Protein AF-0000000084700021 (afdb_homodimer)

InterPro domains:
  IPR000182 GNAT domain [PF00583] (33-141)
  IPR000182 GNAT domain [PS51186] (13-158)
  IPR016181 Acyl-CoA N-acyltransferase [SSF55729] (14-142)
  IPR051016 Diverse Substrate Acetyltransferase [PTHR10545] (13-142)

Organism: NCBI:txid1124991

Solvent-accessible surface area (backbone atoms only — not comparable to full-atom values): 17850 Å² total; per-residue (Å²): 135,83,77,71,70,73,73,72,66,71,75,60,72,46,76,45,71,58,53,85,83,40,50,78,49,45,47,64,53,54,51,49,48,29,53,75,71,73,49,85,73,59,69,66,25,55,52,48,41,58,53,32,46,74,34,88,89,39,64,38,40,43,32,31,31,26,44,86,86,34,56,45,31,41,34,31,33,33,55,34,82,46,73,89,29,80,38,35,31,31,39,44,69,44,76,46,62,42,79,93,63,63,92,68,59,56,67,57,51,51,52,50,52,51,49,53,53,34,58,73,73,47,38,66,42,39,34,35,63,43,51,73,81,44,58,72,62,44,57,55,43,63,71,71,31,41,74,71,53,43,40,37,36,37,34,84,85,125,134,84,78,73,70,73,72,72,66,70,75,60,71,46,76,45,72,59,53,85,84,39,49,78,49,46,47,63,54,53,52,49,47,28,54,74,70,73,49,85,72,59,69,65,25,57,52,47,40,60,53,33,47,73,36,89,89,39,64,36,39,42,33,32,31,26,43,86,87,36,57,45,30,40,33,31,35,34,56,35,82,46,72,87,29,80,38,36,31,31,40,44,68,44,78,46,62,43,78,91,62,61,92,66,59,58,67,57,51,49,51,49,53,52,49,53,51,34,58,72,75,48,37,67,43,38,34,35,63,45,54,72,82,44,55,72,59,44,56,57,43,64,71,69,32,41,74,70,53,42,39,36,35,39,35,86,84,126

Nearest PDB structures (foldseek):
  1qsm-assembly1_D  TM=9.764E-01  e=1.061E-16  Saccharomyces cerevisiae
  2fe7-assembly1_B  TM=8.544E-01  e=9.367E-12  Pseudomonas aeruginosa UCBPP-PA14
  8a9o-assembly1_A  TM=8.897E-01  e=4.596E-11  Acinetobacter baumannii
  8a9o-assembly1_B  TM=8.841E-01  e=5.219E-11  Acinetobacter baumannii
  8a9n-assembly1_B  TM=8.757E-01  e=4.312E-11  Acinetobacter baumannii

pLDDT: mean 94.2, std 13.56, range [36.94, 99.0]

Sequence (316 aa):
MNNTMTSSVPDLVTVAPATQNDYAGWLPHWLAYQEFYKVSFPEEVTLTSWSRFFDEKEPMFCAVARMNGKVTGFVHYLYHRSTWAEKEFCYLEDLYVDPSVRGQHIGKQLIEFVQQQALARPCGRLYWHTHKDNTRGQRLYDWVANKSGAIEYIMPLKMNNTMTSSVPDLVTVAPATQNDYAGWLPHWLAYQEFYKVSFPEEVTLTSWSRFFDEKEPMFCAVARMNGKVTGFVHYLYHRSTWAEKEFCYLEDLYVDPSVRGQHIGKQLIEFVQQQALARPCGRLYWHTHKDNTRGQRLYDWVANKSGAIEYIMPLK

Foldseek 3Di:
DPPPPPVPVPQDKDKDWDDPVCCVLVPVQVVVQCVVVVHDDPPVVVVVLVVLQPDPVHQKTKMFIDGPRGTFWMWIWGWDDDPVDPFTEIEGEDITGHPVPPPPCVRVVRLVVSVVVCVVSVGPYYDYDDDPPPVVVVVSCVVPHDDPPDDDDDDDDD/DPPPPPVPVPQDKDKDWDDPVCCVLVPVQVVVQCVVVVHDDDPVVVVVLVVLQPDPVHQKTKMFIDGPRGTFWMWIWGWDDDPVDPFTEIEGEDITGHPVPPPPCVRVVRLVVSVVVCVVSVHPYYDYDDDPPPVVVVVSCVVPHDDPPDDDDDDDDD

Structure (mmCIF, N/CA/C/O backbone):
data_AF-0000000084700021-model_v1
#
loop_
_entity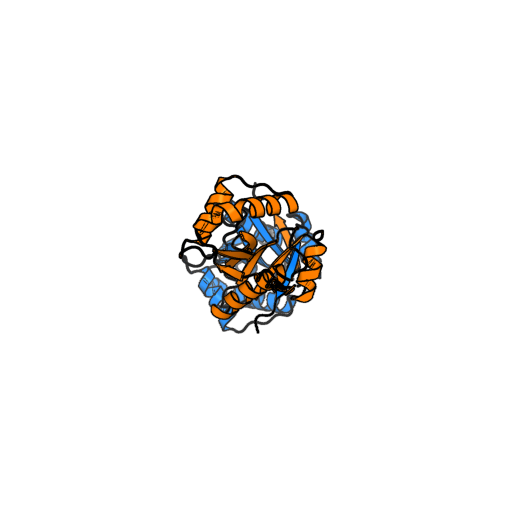.id
_entity.type
_entity.pdbx_description
1 polymer 'Histone acetyltransferase HPA2'
#
loop_
_atom_site.group_PDB
_atom_site.id
_atom_site.type_symbol
_atom_site.label_atom_id
_atom_site.label_alt_id
_atom_site.label_comp_id
_atom_site.label_asym_id
_atom_site.label_entity_id
_atom_site.label_seq_id
_atom_site.pdbx_PDB_ins_code
_atom_site.Cartn_x
_atom_site.Cartn_y
_atom_site.Cartn_z
_atom_site.occupancy
_atom_site.B_iso_or_equiv
_atom_site.auth_seq_id
_atom_site.auth_comp_id
_atom_site.auth_asym_id
_atom_site.auth_atom_id
_atom_site.pdbx_PDB_model_num
ATOM 1 N N . MET A 1 1 ? -12.227 -58.375 -16.719 1 36.94 1 MET A N 1
ATOM 2 C CA . MET A 1 1 ? -11.648 -57.125 -17.219 1 36.94 1 MET A CA 1
ATOM 3 C C . MET A 1 1 ? -11.57 -56.062 -16.109 1 36.94 1 MET A C 1
ATOM 5 O O . MET A 1 1 ? -12.594 -55.625 -15.594 1 36.94 1 MET A O 1
ATOM 9 N N . ASN A 1 2 ? -10.586 -56.094 -15.148 1 38.12 2 ASN A N 1
ATOM 10 C CA . ASN A 1 2 ? -10.297 -55.281 -13.961 1 38.12 2 ASN A CA 1
ATOM 11 C C . ASN A 1 2 ? -10.164 -53.812 -14.305 1 38.12 2 ASN A C 1
ATOM 13 O O . ASN A 1 2 ? -9.289 -53.438 -15.086 1 38.12 2 ASN A O 1
ATOM 17 N N . ASN A 1 3 ? -11.289 -53.094 -14.492 1 39.84 3 ASN A N 1
ATOM 18 C CA . ASN A 1 3 ? -11.32 -51.625 -14.586 1 39.84 3 ASN A CA 1
ATOM 19 C C . ASN A 1 3 ? -10.414 -50.969 -13.539 1 39.84 3 ASN A C 1
ATOM 21 O O . ASN A 1 3 ? -10.742 -50.969 -12.352 1 39.84 3 ASN A O 1
ATOM 25 N N . THR A 1 4 ? -9.102 -51.188 -13.531 1 41.78 4 THR A N 1
ATOM 26 C CA . THR A 1 4 ? -8.195 -50.375 -12.727 1 41.78 4 THR A CA 1
ATOM 27 C C . THR A 1 4 ? -8.586 -48.906 -12.781 1 41.78 4 THR A C 1
ATOM 29 O O . THR A 1 4 ? -8.531 -48.281 -13.836 1 41.78 4 THR A O 1
ATOM 32 N N . MET A 1 5 ? -9.695 -48.531 -12.172 1 42.34 5 MET A N 1
ATOM 33 C CA . MET A 1 5 ? -9.922 -47.125 -11.93 1 42.34 5 MET A CA 1
ATOM 34 C C . MET A 1 5 ? -8.617 -46.406 -11.586 1 42.34 5 MET A C 1
ATOM 36 O O . MET A 1 5 ? -7.977 -46.75 -10.578 1 42.34 5 MET A O 1
ATOM 40 N N . THR A 1 6 ? -7.66 -46.281 -12.539 1 42.78 6 THR A N 1
ATOM 41 C CA . THR A 1 6 ? -6.605 -45.312 -12.242 1 42.78 6 THR A CA 1
ATOM 42 C C . THR A 1 6 ? -7.137 -44.188 -11.367 1 42.78 6 THR A C 1
ATOM 44 O O . THR A 1 6 ? -8.125 -43.531 -11.711 1 42.78 6 THR A O 1
ATOM 47 N N . SER A 1 7 ? -7.379 -44.344 -10.109 1 45.06 7 SER A N 1
ATOM 48 C CA . SER A 1 7 ? -7.672 -43.281 -9.156 1 45.06 7 SER A CA 1
ATOM 49 C C . SER A 1 7 ? -6.996 -42 -9.57 1 45.06 7 SER A C 1
ATOM 51 O O . SER A 1 7 ? -5.773 -41.844 -9.469 1 45.06 7 SER A O 1
ATOM 53 N N . SER A 1 8 ? -7.309 -41.344 -10.688 1 46.59 8 SER A N 1
ATOM 54 C CA . SER A 1 8 ? -6.797 -40.031 -11.055 1 46.59 8 SER A CA 1
ATOM 55 C C . SER A 1 8 ? -6.629 -39.156 -9.82 1 46.59 8 SER A C 1
ATOM 57 O O . SER A 1 8 ? -7.617 -38.75 -9.188 1 46.59 8 SER A O 1
ATOM 59 N N . VAL A 1 9 ? -5.762 -39.406 -8.898 1 48.5 9 VAL A N 1
ATOM 60 C CA . VAL A 1 9 ? -5.469 -38.5 -7.793 1 48.5 9 VAL A CA 1
ATOM 61 C C . VAL A 1 9 ? -5.68 -37.031 -8.234 1 48.5 9 VAL A C 1
ATOM 63 O O . VAL A 1 9 ? -5.148 -36.625 -9.266 1 48.5 9 VAL A O 1
ATOM 66 N N . PRO A 1 10 ? -6.816 -36.438 -7.977 1 56.03 10 PRO A N 1
ATOM 67 C CA . PRO A 1 10 ? -6.926 -35.031 -8.359 1 56.03 10 PRO A CA 1
ATOM 68 C C . PRO A 1 10 ? -5.59 -34.281 -8.273 1 56.03 10 PRO A C 1
ATOM 70 O O . PRO A 1 10 ? -4.754 -34.594 -7.422 1 56.03 10 PRO A O 1
ATOM 73 N N . ASP A 1 11 ? -5.16 -33.875 -9.453 1 67.19 11 ASP A N 1
ATOM 74 C CA . ASP A 1 11 ? -3.869 -33.188 -9.508 1 67.19 11 ASP A CA 1
ATOM 75 C C . ASP A 1 11 ? -3.705 -32.219 -8.336 1 67.19 11 ASP A C 1
ATOM 77 O O . ASP A 1 11 ? -4.375 -31.188 -8.281 1 67.19 11 ASP A O 1
ATOM 81 N N . LEU A 1 12 ? -3.174 -32.688 -7.238 1 86.31 12 LEU A N 1
ATOM 82 C CA . LEU A 1 12 ? -2.994 -31.938 -5.988 1 86.31 12 LEU A CA 1
ATOM 83 C C . LEU A 1 12 ? -2.201 -30.656 -6.223 1 86.31 12 LEU A C 1
ATOM 85 O O . LEU A 1 12 ? -1.155 -30.688 -6.875 1 86.31 12 LEU A O 1
ATOM 89 N N . VAL A 1 13 ? -2.811 -29.578 -6.051 1 94.88 13 VAL A N 1
ATOM 90 C CA . VAL A 1 13 ? -2.135 -28.281 -6.082 1 94.88 13 VAL A CA 1
ATOM 91 C C . VAL A 1 13 ? -1.363 -28.062 -4.781 1 94.88 13 VAL A C 1
ATOM 93 O O . VAL A 1 13 ? -1.871 -28.359 -3.697 1 94.88 13 VAL A O 1
ATOM 96 N N . THR A 1 14 ? -0.054 -27.703 -4.863 1 97.25 14 THR A N 1
ATOM 97 C CA . THR A 1 14 ? 0.737 -27.312 -3.705 1 97.25 14 THR A CA 1
ATOM 98 C C . THR A 1 14 ? 1.147 -25.844 -3.812 1 97.25 14 THR A C 1
ATOM 100 O O . THR A 1 14 ? 1.433 -25.344 -4.906 1 97.25 14 THR A O 1
ATOM 103 N N . VAL A 1 15 ? 1.146 -25.156 -2.711 1 98.69 15 VAL A N 1
ATOM 104 C CA . VAL A 1 15 ? 1.625 -23.781 -2.637 1 98.69 15 VAL A CA 1
ATOM 105 C C . VAL A 1 15 ? 2.848 -23.703 -1.724 1 98.69 15 VAL A C 1
ATOM 107 O O . VAL A 1 15 ? 2.826 -24.219 -0.605 1 98.69 15 VAL A O 1
ATOM 110 N N . ALA A 1 16 ? 3.902 -23.078 -2.162 1 98.69 16 ALA A N 1
ATOM 111 C CA . ALA A 1 16 ? 5.137 -22.938 -1.396 1 98.69 16 ALA A CA 1
ATOM 112 C C . ALA A 1 16 ? 5.941 -21.719 -1.855 1 98.69 16 ALA A C 1
ATOM 114 O O . ALA A 1 16 ? 5.707 -21.203 -2.945 1 98.69 16 ALA A O 1
ATOM 115 N N . PRO A 1 17 ? 6.895 -21.266 -1.042 1 98.88 17 PRO A N 1
ATOM 116 C CA . PRO A 1 17 ? 7.793 -20.219 -1.538 1 98.88 17 PRO A CA 1
ATOM 117 C C . PRO A 1 17 ? 8.477 -20.609 -2.848 1 98.88 17 PRO A C 1
ATOM 119 O O . PRO A 1 17 ? 8.867 -21.766 -3.029 1 98.88 17 PRO A O 1
ATOM 122 N N . ALA A 1 18 ? 8.602 -19.672 -3.738 1 98.88 18 ALA A N 1
ATOM 123 C CA . ALA A 1 18 ? 9.328 -19.922 -4.984 1 98.88 18 ALA A CA 1
ATOM 124 C C . ALA A 1 18 ? 10.789 -20.25 -4.707 1 98.88 18 ALA A C 1
ATOM 126 O O . ALA A 1 18 ? 11.344 -19.828 -3.688 1 98.88 18 ALA A O 1
ATOM 127 N N . THR A 1 19 ? 11.375 -20.969 -5.547 1 98.5 19 THR A N 1
ATOM 128 C CA . THR A 1 19 ? 12.812 -21.219 -5.562 1 98.5 19 THR A CA 1
ATOM 129 C C . THR A 1 19 ? 13.445 -20.656 -6.836 1 98.5 19 THR A C 1
ATOM 131 O O . THR A 1 19 ? 12.742 -20.328 -7.793 1 98.5 19 THR A O 1
ATOM 134 N N . GLN A 1 20 ? 14.742 -20.562 -6.844 1 98.31 20 GLN A N 1
ATOM 135 C CA . GLN A 1 20 ? 15.43 -20.047 -8.016 1 98.31 20 GLN A CA 1
ATOM 136 C C . GLN A 1 20 ? 15.109 -20.875 -9.258 1 98.31 20 GLN A C 1
ATOM 138 O O . GLN A 1 20 ? 15.086 -20.359 -10.375 1 98.31 20 GLN A O 1
ATOM 143 N N . ASN A 1 21 ? 14.75 -22.094 -9.055 1 97.94 21 ASN A N 1
ATOM 144 C CA . ASN A 1 21 ? 14.484 -23.016 -10.164 1 97.94 21 ASN A CA 1
ATOM 145 C C . ASN A 1 21 ? 13.102 -22.766 -10.766 1 97.94 21 ASN A C 1
ATOM 147 O O . ASN A 1 21 ? 12.773 -23.312 -11.82 1 97.94 21 ASN A O 1
ATOM 151 N N . ASP A 1 22 ? 12.352 -21.953 -10.188 1 98.69 22 ASP A N 1
ATOM 152 C CA . ASP A 1 22 ? 10.984 -21.719 -10.641 1 98.69 22 ASP A CA 1
ATOM 153 C C . ASP A 1 22 ? 10.93 -20.594 -11.68 1 98.69 22 ASP A C 1
ATOM 155 O O . ASP A 1 22 ? 9.883 -20.328 -12.258 1 98.69 22 ASP A O 1
ATOM 159 N N . TYR A 1 23 ? 12.078 -20 -11.961 1 98.75 23 TYR A N 1
ATOM 160 C CA . TYR A 1 23 ? 12.078 -18.812 -12.805 1 98.75 23 TYR A CA 1
ATOM 161 C C . TYR A 1 23 ? 11.422 -19.094 -14.148 1 98.75 23 TYR A C 1
ATOM 163 O O . TYR A 1 23 ? 10.516 -18.359 -14.578 1 98.75 23 TYR A O 1
ATOM 171 N N . ALA A 1 24 ? 11.773 -20.125 -14.781 1 98.56 24 ALA A N 1
ATOM 172 C CA . ALA A 1 24 ? 11.289 -20.438 -16.125 1 98.56 24 ALA A CA 1
ATOM 173 C C . ALA A 1 24 ? 9.789 -20.688 -16.125 1 98.56 24 ALA A C 1
ATOM 175 O O . ALA A 1 24 ? 9.094 -20.391 -17.094 1 98.56 24 ALA A O 1
ATOM 176 N N . GLY A 1 25 ? 9.266 -21.297 -15.094 1 98.62 25 GLY A N 1
ATOM 177 C CA . GLY A 1 25 ? 7.844 -21.562 -14.969 1 98.62 25 GLY A CA 1
ATOM 178 C C . GLY A 1 25 ? 7.051 -20.344 -14.539 1 98.62 25 GLY A C 1
ATOM 179 O O . GLY A 1 25 ? 5.891 -20.172 -14.922 1 98.62 25 GLY A O 1
ATOM 180 N N . TRP A 1 26 ? 7.691 -19.469 -13.789 1 98.88 26 TRP A N 1
ATOM 181 C CA . TRP A 1 26 ? 7.094 -18.266 -13.234 1 98.88 26 TRP A CA 1
ATOM 182 C C . TRP A 1 26 ? 6.957 -17.188 -14.312 1 98.88 26 TRP A C 1
ATOM 184 O O . TRP A 1 26 ? 5.922 -16.531 -14.414 1 98.88 26 TRP A O 1
ATOM 194 N N . LEU A 1 27 ? 7.879 -17.016 -15.227 1 98.88 27 LEU A N 1
ATOM 195 C CA . LEU A 1 27 ? 8.039 -15.883 -16.125 1 98.88 27 LEU A CA 1
ATOM 196 C C . LEU A 1 27 ? 6.852 -15.773 -17.078 1 98.88 27 LEU A C 1
ATOM 198 O O . LEU A 1 27 ? 6.281 -14.695 -17.25 1 98.88 27 LEU A O 1
ATOM 202 N N . PRO A 1 28 ? 6.387 -16.891 -17.703 1 98.81 28 PRO A N 1
ATOM 203 C CA . PRO A 1 28 ? 5.246 -16.75 -18.609 1 98.81 28 PRO A CA 1
ATOM 204 C C . PRO A 1 28 ? 3.984 -16.266 -17.906 1 98.81 28 PRO A C 1
ATOM 206 O O . PRO A 1 28 ? 3.191 -15.523 -18.484 1 98.81 28 PRO A O 1
ATOM 209 N N . HIS A 1 29 ? 3.785 -16.656 -16.656 1 98.88 29 HIS A N 1
ATOM 210 C CA . HIS A 1 29 ? 2.625 -16.203 -15.898 1 98.88 29 HIS A CA 1
ATOM 211 C C . HIS A 1 29 ? 2.76 -14.742 -15.5 1 98.88 29 HIS A C 1
ATOM 213 O O . HIS A 1 29 ? 1.777 -13.992 -15.516 1 98.88 29 HIS A O 1
ATOM 219 N N . TRP A 1 30 ? 3.986 -14.305 -15.156 1 98.88 30 TRP A N 1
ATOM 220 C CA . TRP A 1 30 ? 4.262 -12.914 -14.836 1 98.88 30 TRP A CA 1
ATOM 221 C C . TRP A 1 30 ? 3.986 -12.016 -16.047 1 98.88 30 TRP A C 1
ATOM 223 O O . TRP A 1 30 ? 3.357 -10.961 -15.914 1 98.88 30 TRP A O 1
ATOM 233 N N . LEU A 1 31 ? 4.371 -12.5 -17.203 1 98.81 31 LEU A N 1
ATOM 234 C CA . LEU A 1 31 ? 4.117 -11.758 -18.438 1 98.81 31 LEU A CA 1
ATOM 235 C C . LEU A 1 31 ? 2.627 -11.742 -18.766 1 98.81 31 LEU A C 1
ATOM 237 O O . LEU A 1 31 ? 2.096 -10.727 -19.219 1 98.81 31 LEU A O 1
ATOM 241 N N . ALA A 1 32 ? 1.937 -12.828 -18.531 1 98.81 32 ALA A N 1
ATOM 242 C CA . ALA A 1 32 ? 0.493 -12.891 -18.734 1 98.81 32 ALA A CA 1
ATOM 243 C C . ALA A 1 32 ? -0.242 -11.945 -17.797 1 98.81 32 ALA A C 1
ATOM 245 O O . ALA A 1 32 ? -1.226 -11.312 -18.172 1 98.81 32 ALA A O 1
ATOM 246 N N . TYR A 1 33 ? 0.245 -11.906 -16.594 1 98.69 33 TYR A N 1
ATOM 247 C CA . TYR A 1 33 ? -0.272 -10.953 -15.625 1 98.69 33 TYR A CA 1
ATOM 248 C C . TYR A 1 33 ? -0.149 -9.523 -16.125 1 98.69 33 TYR A C 1
ATOM 250 O O . TYR A 1 33 ? -1.099 -8.742 -16.047 1 98.69 33 TYR A O 1
ATOM 258 N N . GLN A 1 34 ? 1.006 -9.172 -16.641 1 98.62 34 GLN A N 1
ATOM 259 C CA . GLN A 1 34 ? 1.239 -7.84 -17.188 1 98.62 34 GLN A CA 1
ATOM 260 C C . GLN A 1 34 ? 0.279 -7.547 -18.344 1 98.62 34 GLN A C 1
ATOM 262 O O . GLN A 1 34 ? -0.289 -6.453 -18.422 1 98.62 34 GLN A O 1
ATOM 267 N N . GLU A 1 35 ? 0.061 -8.5 -19.141 1 98.5 35 GLU A N 1
ATOM 268 C CA . GLU A 1 35 ? -0.878 -8.344 -20.25 1 98.5 35 GLU A CA 1
ATOM 269 C C . GLU A 1 35 ? -2.295 -8.094 -19.75 1 98.5 35 GLU A C 1
ATOM 271 O O . GLU A 1 35 ? -2.998 -7.223 -20.25 1 98.5 35 GLU A O 1
ATOM 276 N N . PHE A 1 36 ? -2.676 -8.836 -18.844 1 97.81 36 PHE A N 1
ATOM 277 C CA . PHE A 1 36 ? -4.012 -8.719 -18.266 1 97.81 36 PHE A CA 1
ATOM 278 C C . PHE A 1 36 ? -4.258 -7.301 -17.75 1 97.81 36 PHE A C 1
ATOM 280 O O . PHE A 1 36 ? -5.332 -6.734 -17.984 1 97.81 36 PHE A O 1
ATOM 287 N N . TYR A 1 37 ? -3.201 -6.719 -17.047 1 97.44 37 TYR A N 1
ATOM 288 C CA . TYR A 1 37 ? -3.355 -5.395 -16.453 1 97.44 37 TYR A CA 1
ATOM 289 C C . TYR A 1 37 ? -2.908 -4.305 -17.422 1 97.44 37 TYR A C 1
ATOM 291 O O . TYR A 1 37 ? -2.842 -3.129 -17.047 1 97.44 37 TYR A O 1
ATOM 299 N N . LYS A 1 38 ? -2.561 -4.688 -18.688 1 97.12 38 LYS A N 1
ATOM 300 C CA . LYS A 1 38 ? -2.158 -3.77 -19.75 1 97.12 38 LYS A CA 1
ATOM 301 C C . LYS A 1 38 ? -0.965 -2.92 -19.328 1 97.12 38 LYS A C 1
ATOM 303 O O . LYS A 1 38 ? -0.964 -1.702 -19.5 1 97.12 38 LYS A O 1
ATOM 308 N N . VAL A 1 39 ? -0.052 -3.594 -18.641 1 96.94 39 VAL A N 1
ATOM 309 C CA . VAL A 1 39 ? 1.228 -2.984 -18.297 1 96.94 39 VAL A CA 1
ATOM 310 C C . VAL A 1 39 ? 2.369 -3.799 -18.891 1 96.94 39 VAL A C 1
ATOM 312 O O . VAL A 1 39 ? 2.168 -4.938 -19.328 1 96.94 39 VAL A O 1
ATOM 315 N N . SER A 1 40 ? 3.465 -3.184 -19.047 1 97.5 40 SER A N 1
ATOM 316 C CA . SER A 1 40 ? 4.707 -3.809 -19.5 1 97.5 40 SER A CA 1
ATOM 317 C C . SER A 1 40 ? 5.91 -3.23 -18.766 1 97.5 40 SER A C 1
ATOM 319 O O . SER A 1 40 ? 6.023 -2.012 -18.609 1 97.5 40 SER A O 1
ATOM 321 N N . PHE A 1 41 ? 6.711 -4.082 -18.328 1 97.31 41 PHE A N 1
ATOM 322 C CA . PHE A 1 41 ? 7.906 -3.648 -17.625 1 97.31 41 PHE A CA 1
ATOM 323 C C . PHE A 1 41 ? 9.164 -4.027 -18.391 1 97.31 41 PHE A C 1
ATOM 325 O O . PHE A 1 41 ? 9.227 -5.094 -19.016 1 97.31 41 PHE A O 1
ATOM 332 N N . PRO A 1 42 ? 10.18 -3.156 -18.281 1 97.31 42 PRO A N 1
ATOM 333 C CA . PRO A 1 42 ? 11.484 -3.592 -18.781 1 97.31 42 PRO A CA 1
ATOM 334 C C . PRO A 1 42 ? 11.977 -4.871 -18.094 1 97.31 42 PRO A C 1
ATOM 336 O O . PRO A 1 42 ? 11.586 -5.164 -16.969 1 97.31 42 PRO A O 1
ATOM 339 N N . GLU A 1 43 ? 12.797 -5.582 -18.828 1 97.94 43 GLU A N 1
ATOM 340 C CA . GLU A 1 43 ? 13.336 -6.836 -18.312 1 97.94 43 GLU A CA 1
ATOM 341 C C . GLU A 1 43 ? 14.031 -6.629 -16.969 1 97.94 43 GLU A C 1
ATOM 343 O O . GLU A 1 43 ? 13.961 -7.492 -16.094 1 97.94 43 GLU A O 1
ATOM 348 N N . GLU A 1 44 ? 14.625 -5.453 -16.812 1 98.38 44 GLU A N 1
ATOM 349 C CA . GLU A 1 44 ? 15.367 -5.16 -15.594 1 98.38 44 GLU A CA 1
ATOM 350 C C . GLU A 1 44 ? 14.438 -5.141 -14.383 1 98.38 44 GLU A C 1
ATOM 352 O O . GLU A 1 44 ? 14.828 -5.562 -13.289 1 98.38 44 GLU A O 1
ATOM 357 N N . VAL A 1 45 ? 13.25 -4.688 -14.547 1 98.62 45 VAL A N 1
ATOM 358 C CA . VAL A 1 45 ? 12.281 -4.66 -13.453 1 98.62 45 VAL A CA 1
ATOM 359 C C . VAL A 1 45 ? 11.914 -6.086 -13.055 1 98.62 45 VAL A C 1
ATOM 361 O O . VAL A 1 45 ? 11.867 -6.41 -11.867 1 98.62 45 VAL A O 1
ATOM 364 N N . THR A 1 46 ? 11.688 -6.93 -14.055 1 98.75 46 THR A N 1
ATOM 365 C CA . THR A 1 46 ? 11.359 -8.336 -13.828 1 98.75 46 THR A CA 1
ATOM 366 C C . THR A 1 46 ? 12.5 -9.039 -13.102 1 98.75 46 THR A C 1
ATOM 368 O O . THR A 1 46 ? 12.273 -9.719 -12.094 1 98.75 46 THR A O 1
ATOM 371 N N . LEU A 1 47 ? 13.688 -8.828 -13.531 1 98.75 47 LEU A N 1
ATOM 372 C CA . LEU A 1 47 ? 14.852 -9.477 -12.938 1 98.75 47 LEU A CA 1
ATOM 373 C C . LEU A 1 47 ? 15.102 -8.961 -11.523 1 98.75 47 LEU A C 1
ATOM 375 O O . LEU A 1 47 ? 15.477 -9.727 -10.633 1 98.75 47 LEU A O 1
ATOM 379 N N . THR A 1 48 ? 14.945 -7.676 -11.344 1 98.75 48 THR A N 1
ATOM 380 C CA . THR A 1 48 ? 15.094 -7.086 -10.016 1 98.75 48 THR A CA 1
ATOM 381 C C . THR A 1 48 ? 14.086 -7.688 -9.039 1 98.75 48 THR A C 1
ATOM 383 O O . THR A 1 48 ? 14.445 -8.086 -7.934 1 98.75 48 THR A O 1
ATOM 386 N N . SER A 1 49 ? 12.844 -7.824 -9.469 1 98.69 49 SER A N 1
ATOM 387 C CA . SER A 1 49 ? 11.82 -8.406 -8.609 1 98.69 49 SER A CA 1
ATOM 388 C C . SER A 1 49 ? 12.148 -9.852 -8.25 1 98.69 49 SER A C 1
ATOM 390 O O . SER A 1 49 ? 12.086 -10.242 -7.082 1 98.69 49 SER A O 1
ATOM 392 N N . TRP A 1 50 ? 12.562 -10.57 -9.258 1 98.88 50 TRP A N 1
ATOM 393 C CA . TRP A 1 50 ? 12.906 -11.969 -9.016 1 98.88 50 TRP A CA 1
ATOM 394 C C . TRP A 1 50 ? 14.055 -12.086 -8.016 1 98.88 50 TRP A C 1
ATOM 396 O O . TRP A 1 50 ? 14 -12.898 -7.086 1 98.88 50 TRP A O 1
ATOM 406 N N . SER A 1 51 ? 15.023 -11.297 -8.188 1 98.81 51 SER A N 1
ATOM 407 C CA . SER A 1 51 ? 16.188 -11.32 -7.293 1 98.81 51 SER A CA 1
ATOM 408 C C . SER A 1 51 ? 15.781 -10.969 -5.867 1 98.81 51 SER A C 1
ATOM 410 O O . SER A 1 51 ? 16.281 -11.57 -4.91 1 98.81 51 SER A O 1
ATOM 412 N N . ARG A 1 52 ? 14.906 -10.023 -5.68 1 98.81 52 ARG A N 1
ATOM 413 C CA . ARG A 1 52 ? 14.484 -9.547 -4.367 1 98.81 52 ARG A CA 1
ATOM 414 C C . ARG A 1 52 ? 13.797 -10.648 -3.574 1 98.81 52 ARG A C 1
ATOM 416 O O . ARG A 1 52 ? 13.906 -10.703 -2.346 1 98.81 52 ARG A O 1
ATOM 423 N N . PHE A 1 53 ? 13.148 -11.57 -4.262 1 98.88 53 PHE A N 1
ATOM 424 C CA . PHE A 1 53 ? 12.398 -12.617 -3.584 1 98.88 53 PHE A CA 1
ATOM 425 C C . PHE A 1 53 ? 13.336 -13.523 -2.793 1 98.88 53 PHE A C 1
ATOM 427 O O . PHE A 1 53 ? 12.891 -14.266 -1.912 1 98.88 53 PHE A O 1
ATOM 434 N N . PHE A 1 54 ? 14.617 -13.445 -3.127 1 98.75 54 PHE A N 1
ATOM 435 C CA . PHE A 1 54 ? 15.547 -14.391 -2.531 1 98.75 54 PHE A CA 1
ATOM 436 C C . PHE A 1 54 ? 16.594 -13.664 -1.69 1 98.75 54 PHE A C 1
ATOM 438 O O . PHE A 1 54 ? 17.531 -14.289 -1.197 1 98.75 54 PHE A O 1
ATOM 445 N N . ASP A 1 55 ? 16.484 -12.398 -1.588 1 98.44 55 ASP A N 1
ATOM 446 C CA . ASP A 1 55 ? 17.359 -11.57 -0.768 1 98.44 55 ASP A CA 1
ATOM 447 C C . ASP A 1 55 ? 16.766 -11.328 0.611 1 98.44 55 ASP A C 1
ATOM 449 O O . ASP A 1 55 ? 15.734 -10.648 0.733 1 98.44 55 ASP A O 1
ATOM 453 N N . GLU A 1 56 ? 17.312 -11.852 1.646 1 96.19 56 GLU A N 1
ATOM 454 C CA . GLU A 1 56 ? 16.797 -11.766 3.01 1 96.19 56 GLU A CA 1
ATOM 455 C C . GLU A 1 56 ? 16.703 -10.312 3.467 1 96.19 56 GLU A C 1
ATOM 457 O O . GLU A 1 56 ? 15.977 -10.008 4.422 1 96.19 56 GLU A O 1
ATOM 462 N N . LYS A 1 57 ? 17.359 -9.43 2.854 1 96.5 57 LYS A N 1
ATOM 463 C CA . LYS A 1 57 ? 17.328 -8.016 3.234 1 96.5 57 LYS A CA 1
ATOM 464 C C . LYS A 1 57 ? 16.141 -7.297 2.598 1 96.5 57 LYS A C 1
ATOM 466 O O . LYS A 1 57 ? 15.844 -6.156 2.945 1 96.5 57 LYS A O 1
ATOM 471 N N . GLU A 1 58 ? 15.57 -7.922 1.631 1 98.12 58 GLU A N 1
ATOM 472 C CA . GLU A 1 58 ? 14.414 -7.355 0.931 1 98.12 58 GLU A CA 1
ATOM 473 C C . GLU A 1 58 ? 13.109 -7.895 1.503 1 98.12 58 GLU A C 1
ATOM 475 O O . GLU A 1 58 ? 12.945 -9.102 1.675 1 98.12 58 GLU A O 1
ATOM 480 N N . PRO A 1 59 ? 12.188 -7.031 1.754 1 97.81 59 PRO A N 1
ATOM 481 C CA . PRO A 1 59 ? 10.922 -7.473 2.34 1 97.81 59 PRO A CA 1
ATOM 482 C C . PRO A 1 59 ? 9.906 -7.91 1.287 1 97.81 59 PRO A C 1
ATOM 484 O O . PRO A 1 59 ? 8.727 -7.555 1.377 1 97.81 59 PRO A O 1
ATOM 487 N N . MET A 1 60 ? 10.312 -8.547 0.256 1 98.81 60 MET A N 1
ATOM 488 C CA . MET A 1 60 ? 9.484 -9 -0.858 1 98.81 60 MET A CA 1
ATOM 489 C C . MET A 1 60 ? 9.57 -10.516 -1.024 1 98.81 60 MET A C 1
ATOM 491 O O . MET A 1 60 ? 10.656 -11.094 -0.903 1 98.81 60 MET A O 1
ATOM 495 N N . PHE A 1 61 ? 8.43 -11.078 -1.354 1 98.94 61 PHE A N 1
ATOM 496 C CA . PHE A 1 61 ? 8.352 -12.531 -1.388 1 98.94 61 PHE A CA 1
ATOM 497 C C . PHE A 1 61 ? 7.465 -13 -2.537 1 98.94 61 PHE A C 1
ATOM 499 O O . PHE A 1 61 ? 6.621 -12.25 -3.025 1 98.94 61 PHE A O 1
ATOM 506 N N . CYS A 1 62 ? 7.676 -14.227 -2.936 1 98.94 62 CYS A N 1
ATOM 507 C CA . CYS A 1 62 ? 6.898 -14.914 -3.963 1 98.94 62 CYS A CA 1
ATOM 508 C C . CYS A 1 62 ? 6.586 -16.344 -3.547 1 98.94 62 CYS A C 1
ATOM 510 O O . CYS A 1 62 ? 7.469 -17.078 -3.098 1 98.94 62 CYS A O 1
ATOM 512 N N . ALA A 1 63 ? 5.367 -16.703 -3.637 1 98.94 63 ALA A N 1
ATOM 513 C CA . ALA A 1 63 ? 4.977 -18.109 -3.588 1 98.94 63 ALA A CA 1
ATOM 514 C C . ALA A 1 63 ? 4.371 -18.547 -4.914 1 98.94 63 ALA A C 1
ATOM 516 O O . ALA A 1 63 ? 3.811 -17.734 -5.656 1 98.94 63 ALA A O 1
ATOM 517 N N . VAL A 1 64 ? 4.531 -19.875 -5.191 1 98.94 64 VAL A N 1
ATOM 518 C CA . VAL A 1 64 ? 3.99 -20.422 -6.434 1 98.94 64 VAL A CA 1
ATOM 519 C C . VAL A 1 64 ? 3.082 -21.609 -6.125 1 98.94 64 VAL A C 1
ATOM 521 O O . VAL A 1 64 ? 3.293 -22.312 -5.137 1 98.94 64 VAL A O 1
ATOM 524 N N . ALA A 1 65 ? 2.061 -21.75 -6.906 1 98.81 65 ALA A N 1
ATOM 525 C CA . ALA A 1 65 ? 1.243 -22.953 -6.969 1 98.81 65 ALA A CA 1
ATOM 526 C C . ALA A 1 65 ? 1.758 -23.906 -8.039 1 98.81 65 ALA A C 1
ATOM 528 O O . ALA A 1 65 ? 2.047 -23.5 -9.164 1 98.81 65 ALA A O 1
ATOM 529 N N . ARG A 1 66 ? 1.868 -25.188 -7.668 1 98.06 66 ARG A N 1
ATOM 530 C CA . ARG A 1 66 ? 2.301 -26.219 -8.609 1 98.06 66 ARG A CA 1
ATOM 531 C C . ARG A 1 66 ? 1.242 -27.297 -8.75 1 98.06 66 ARG A C 1
ATOM 533 O O . ARG A 1 66 ? 0.629 -27.719 -7.762 1 98.06 66 ARG A O 1
ATOM 540 N N . MET A 1 67 ? 1.021 -27.609 -9.961 1 95.81 67 MET A N 1
ATOM 541 C CA . MET A 1 67 ? 0.23 -28.781 -10.32 1 95.81 67 MET A CA 1
ATOM 542 C C . MET A 1 67 ? 1.046 -29.75 -11.172 1 95.81 67 MET A C 1
ATOM 544 O O . MET A 1 67 ? 1.58 -29.359 -12.211 1 95.81 67 MET A O 1
ATOM 548 N N . ASN A 1 68 ? 1.172 -31 -10.703 1 92.25 68 ASN A N 1
ATOM 549 C CA . ASN A 1 68 ? 1.99 -31.984 -11.398 1 92.25 68 ASN A CA 1
ATOM 550 C C . ASN A 1 68 ? 3.395 -31.453 -11.68 1 92.25 68 ASN A C 1
ATOM 552 O O . ASN A 1 68 ? 3.895 -31.562 -12.797 1 92.25 68 ASN A O 1
ATOM 556 N N . GLY A 1 69 ? 3.934 -30.641 -10.742 1 92.88 69 GLY A N 1
ATOM 557 C CA . GLY A 1 69 ? 5.309 -30.172 -10.789 1 92.88 69 GLY A CA 1
ATOM 558 C C . GLY A 1 69 ? 5.465 -28.891 -11.594 1 92.88 69 GLY A C 1
ATOM 559 O O . GLY A 1 69 ? 6.547 -28.297 -11.617 1 92.88 69 GLY A O 1
ATOM 560 N N . LYS A 1 70 ? 4.379 -28.469 -12.188 1 96.44 70 LYS A N 1
ATOM 561 C CA . LYS A 1 70 ? 4.438 -27.266 -13.023 1 96.44 70 LYS A CA 1
ATOM 562 C C . LYS A 1 70 ? 3.852 -26.062 -12.297 1 96.44 70 LYS A C 1
ATOM 564 O O . LYS A 1 70 ? 2.814 -26.172 -11.641 1 96.44 70 LYS A O 1
ATOM 569 N N . VAL A 1 71 ? 4.543 -24.953 -12.461 1 98.56 71 VAL A N 1
ATOM 570 C CA . VAL A 1 71 ? 3.998 -23.719 -11.906 1 98.56 71 VAL A CA 1
ATOM 571 C C . VAL A 1 71 ? 2.73 -23.328 -12.664 1 98.56 71 VAL A C 1
ATOM 573 O O . VAL A 1 71 ? 2.738 -23.234 -13.891 1 98.56 71 VAL A O 1
ATOM 576 N N . THR A 1 72 ? 1.655 -23.094 -11.93 1 98.5 72 THR A N 1
ATOM 577 C CA . THR A 1 72 ? 0.382 -22.766 -12.562 1 98.5 72 THR A CA 1
ATOM 578 C C . THR A 1 72 ? -0.157 -21.438 -12.016 1 98.5 72 THR A C 1
ATOM 580 O O . THR A 1 72 ? -1.205 -20.969 -12.453 1 98.5 72 THR A O 1
ATOM 583 N N . GLY A 1 73 ? 0.52 -20.828 -11.062 1 98.81 73 GLY A N 1
ATOM 584 C CA . GLY A 1 73 ? 0.133 -19.547 -10.484 1 98.81 73 GLY A CA 1
ATOM 585 C C . GLY A 1 73 ? 1.152 -19 -9.5 1 98.81 73 GLY A C 1
ATOM 586 O O . GLY A 1 73 ? 2.102 -19.688 -9.133 1 98.81 73 GLY A O 1
ATOM 587 N N . PHE A 1 74 ? 0.95 -17.719 -9.148 1 98.94 74 PHE A N 1
ATOM 588 C CA . PHE A 1 74 ? 1.852 -17.109 -8.172 1 98.94 74 PHE A CA 1
ATOM 589 C C . PHE A 1 74 ? 1.126 -16.062 -7.348 1 98.94 74 PHE A C 1
ATOM 591 O O . PHE A 1 74 ? 0.029 -15.625 -7.707 1 98.94 74 PHE A O 1
ATOM 598 N N . VAL A 1 75 ? 1.764 -15.703 -6.27 1 99 75 VAL A N 1
ATOM 599 C CA . VAL A 1 75 ? 1.424 -14.531 -5.469 1 99 75 VAL A CA 1
ATOM 600 C C . VAL A 1 75 ? 2.699 -13.82 -5.027 1 99 75 VAL A C 1
ATOM 602 O O . VAL A 1 75 ? 3.676 -14.461 -4.637 1 99 75 VAL A O 1
ATOM 605 N N . HIS A 1 76 ? 2.691 -12.555 -5.219 1 99 76 HIS A N 1
ATOM 606 C CA . HIS A 1 76 ? 3.734 -11.695 -4.668 1 99 76 HIS A CA 1
ATOM 607 C C . HIS A 1 76 ? 3.215 -10.875 -3.488 1 99 76 HIS A C 1
ATOM 609 O O . HIS A 1 76 ? 2.084 -10.383 -3.521 1 99 76 HIS A O 1
ATOM 615 N N . TYR A 1 77 ? 4.031 -10.695 -2.51 1 98.94 77 TYR A N 1
ATOM 616 C CA . TYR A 1 77 ? 3.646 -9.883 -1.363 1 98.94 77 TYR A CA 1
ATOM 617 C C . TYR A 1 77 ? 4.867 -9.266 -0.699 1 98.94 77 TYR A C 1
ATOM 619 O O . TYR A 1 77 ? 5.996 -9.703 -0.929 1 98.94 77 TYR A O 1
ATOM 627 N N . LEU A 1 78 ? 4.637 -8.227 0.027 1 98.94 78 LEU A N 1
ATOM 628 C CA . LEU A 1 78 ? 5.699 -7.504 0.716 1 98.94 78 LEU A CA 1
ATOM 629 C C . LEU A 1 78 ? 5.195 -6.922 2.031 1 98.94 78 LEU A C 1
ATOM 631 O O . LEU A 1 78 ? 3.996 -6.98 2.322 1 98.94 78 LEU A O 1
ATOM 635 N N . TYR A 1 79 ? 6.098 -6.5 2.809 1 98.75 79 TYR A N 1
ATOM 636 C CA . TYR A 1 79 ? 5.789 -5.855 4.082 1 98.75 79 TYR A CA 1
ATOM 637 C C . TYR A 1 79 ? 6.227 -4.395 4.074 1 98.75 79 TYR A C 1
ATOM 639 O O . TYR A 1 79 ? 7.285 -4.062 3.537 1 98.75 79 TYR A O 1
ATOM 647 N N . HIS A 1 80 ? 5.48 -3.551 4.637 1 98.75 80 HIS A N 1
ATOM 648 C CA . HIS A 1 80 ? 5.871 -2.158 4.82 1 98.75 80 HIS A CA 1
ATOM 649 C C . HIS A 1 80 ? 5.305 -1.596 6.121 1 98.75 80 HIS A C 1
ATOM 651 O O . HIS A 1 80 ? 4.367 -2.158 6.691 1 98.75 80 HIS A O 1
ATOM 657 N N . ARG A 1 81 ? 5.938 -0.528 6.531 1 98.56 81 ARG A N 1
ATOM 658 C CA . ARG A 1 81 ? 5.477 0.142 7.746 1 98.56 81 ARG A CA 1
ATOM 659 C C . ARG A 1 81 ? 4.137 0.834 7.516 1 98.56 81 ARG A C 1
ATOM 661 O O . ARG A 1 81 ? 3.682 0.95 6.375 1 98.56 81 ARG A O 1
ATOM 668 N N . SER A 1 82 ? 3.521 1.175 8.547 1 98.75 82 SER A N 1
ATOM 669 C CA . SER A 1 82 ? 2.312 1.993 8.578 1 98.75 82 SER A CA 1
ATOM 670 C C . SER A 1 82 ? 2.246 2.832 9.852 1 98.75 82 SER A C 1
ATOM 672 O O . SER A 1 82 ? 2.682 2.391 10.914 1 98.75 82 SER A O 1
ATOM 674 N N . THR A 1 83 ? 1.689 3.982 9.75 1 98.75 83 THR A N 1
ATOM 675 C CA . THR A 1 83 ? 1.426 4.797 10.93 1 98.75 83 THR A CA 1
ATOM 676 C C . THR A 1 83 ? 0.262 4.227 11.734 1 98.75 83 THR A C 1
ATOM 678 O O . THR A 1 83 ? 0.025 4.637 12.875 1 98.75 83 THR A O 1
ATOM 681 N N . TRP A 1 84 ? -0.468 3.24 11.211 1 98.44 84 TRP A N 1
ATOM 682 C CA . TRP A 1 84 ? -1.695 2.75 11.828 1 98.44 84 TRP A CA 1
ATOM 683 C C . TRP A 1 84 ? -1.419 1.516 12.68 1 98.44 84 TRP A C 1
ATOM 685 O O . TRP A 1 84 ? -2.342 0.927 13.25 1 98.44 84 TRP A O 1
ATOM 695 N N . ALA A 1 85 ? -0.115 1.082 12.766 1 98.12 85 ALA A N 1
ATOM 696 C CA . ALA A 1 85 ? 0.234 -0.086 13.57 1 98.12 85 ALA A CA 1
ATOM 697 C C . ALA A 1 85 ? 1.703 -0.052 13.977 1 98.12 85 ALA A C 1
ATOM 699 O O . ALA A 1 85 ? 2.531 0.55 13.289 1 98.12 85 ALA A O 1
ATOM 700 N N . GLU A 1 86 ? 1.96 -0.721 15.07 1 97.38 86 GLU A N 1
ATOM 701 C CA . GLU A 1 86 ? 3.355 -0.98 15.414 1 97.38 86 GLU A CA 1
ATOM 702 C C . GLU A 1 86 ? 3.973 -2.012 14.477 1 97.38 86 GLU A C 1
ATOM 704 O O . GLU A 1 86 ? 5.129 -1.88 14.07 1 97.38 86 GLU A O 1
ATOM 709 N N . LYS A 1 87 ? 3.127 -2.986 14.164 1 97 87 LYS A N 1
ATOM 710 C CA . LYS A 1 87 ? 3.561 -4.059 13.273 1 97 87 LYS A CA 1
ATOM 711 C C . LYS A 1 87 ? 3.426 -3.648 11.812 1 97 87 LYS A C 1
ATOM 713 O O . LYS A 1 87 ? 2.707 -2.699 11.492 1 97 87 LYS A O 1
ATOM 718 N N . GLU A 1 88 ? 4.055 -4.387 10.969 1 98.25 88 GLU A N 1
ATOM 719 C CA . GLU A 1 88 ? 4.02 -4.102 9.539 1 98.25 88 GLU A CA 1
ATOM 720 C C . GLU A 1 88 ? 2.678 -4.496 8.93 1 98.25 88 GLU A C 1
ATOM 722 O O . GLU A 1 88 ? 1.951 -5.316 9.492 1 98.25 88 GLU A O 1
ATOM 727 N N . PHE A 1 89 ? 2.4 -3.857 7.84 1 98.75 89 PHE A N 1
ATOM 728 C CA . PHE A 1 89 ? 1.34 -4.32 6.953 1 98.75 89 PHE A CA 1
ATOM 729 C C . PHE A 1 89 ? 1.881 -5.32 5.938 1 98.75 89 PHE A C 1
ATOM 731 O O . PHE A 1 89 ? 3.031 -5.215 5.508 1 98.75 89 PHE A O 1
ATOM 738 N N . CYS A 1 90 ? 1.101 -6.301 5.648 1 98.94 90 CYS A N 1
ATOM 739 C CA . CYS A 1 90 ? 1.368 -7.207 4.539 1 98.94 90 CYS A CA 1
ATOM 740 C C . CYS A 1 90 ? 0.583 -6.801 3.297 1 98.94 90 CYS A C 1
ATOM 742 O O . CYS A 1 90 ? -0.649 -6.762 3.322 1 98.94 90 CYS A O 1
ATOM 744 N N . TYR A 1 91 ? 1.272 -6.484 2.273 1 98.94 91 TYR A N 1
ATOM 745 C CA . TYR A 1 91 ? 0.684 -6.082 1.001 1 98.94 91 TYR A CA 1
ATOM 746 C C . TYR A 1 91 ? 0.8 -7.195 -0.031 1 98.94 91 TYR A C 1
ATOM 748 O O . TYR A 1 91 ? 1.898 -7.508 -0.495 1 98.94 91 TYR A O 1
ATOM 756 N N . LEU A 1 92 ? -0.324 -7.887 -0.291 1 98.94 92 LEU A N 1
ATOM 757 C CA . LEU A 1 92 ? -0.404 -8.82 -1.41 1 98.94 92 LEU A CA 1
ATOM 758 C C . LEU A 1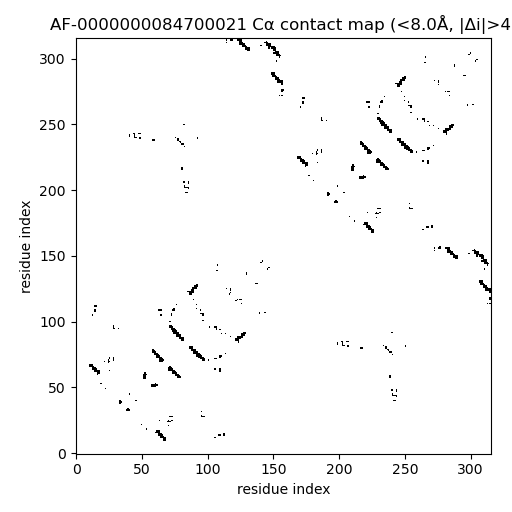 92 ? -0.487 -8.07 -2.736 1 98.94 92 LEU A C 1
ATOM 760 O O . LEU A 1 92 ? -1.569 -7.645 -3.146 1 98.94 92 LEU A O 1
ATOM 764 N N . GLU A 1 93 ? 0.582 -7.988 -3.439 1 98.88 93 GLU A N 1
ATOM 765 C CA . GLU A 1 93 ? 0.683 -7.047 -4.551 1 98.88 93 GLU A CA 1
ATOM 766 C C . GLU A 1 93 ? 0.162 -7.664 -5.844 1 98.88 93 GLU A C 1
ATOM 768 O O . GLU A 1 93 ? -0.475 -6.984 -6.652 1 98.88 93 GLU A O 1
ATOM 773 N N . ASP A 1 94 ? 0.527 -8.938 -6.098 1 98.88 94 ASP A N 1
ATOM 774 C CA . ASP A 1 94 ? 0.156 -9.578 -7.355 1 98.88 94 ASP A CA 1
ATOM 775 C C . ASP A 1 94 ? -0.384 -10.992 -7.109 1 98.88 94 ASP A C 1
ATOM 777 O O . ASP A 1 94 ? 0.151 -11.727 -6.281 1 98.88 94 ASP A O 1
ATOM 781 N N . LEU A 1 95 ? -1.394 -11.328 -7.883 1 98.94 95 LEU A N 1
ATOM 782 C CA . LEU A 1 95 ? -1.967 -12.672 -7.879 1 98.94 95 LEU A CA 1
ATOM 783 C C . LEU A 1 95 ? -2.35 -13.102 -9.289 1 98.94 95 LEU A C 1
ATOM 785 O O . LEU A 1 95 ? -3.008 -12.352 -10.016 1 98.94 95 LEU A O 1
ATOM 789 N N . TYR A 1 96 ? -1.871 -14.273 -9.672 1 98.88 96 TYR A N 1
ATOM 790 C CA . TYR A 1 96 ? -2.211 -14.797 -10.992 1 98.88 96 TYR A CA 1
ATOM 791 C C . TYR A 1 96 ? -2.336 -16.312 -10.969 1 98.88 96 TYR A C 1
ATOM 793 O O . TYR A 1 96 ? -1.527 -17 -10.336 1 98.88 96 TYR A O 1
ATOM 801 N N . VAL A 1 97 ? -3.328 -16.812 -11.547 1 98.81 97 VAL A N 1
ATOM 802 C CA . VAL A 1 97 ? -3.537 -18.234 -11.781 1 98.81 97 VAL A CA 1
ATOM 803 C C . VAL A 1 97 ? -3.777 -18.484 -13.266 1 98.81 97 VAL A C 1
ATOM 805 O O . VAL A 1 97 ? -4.586 -17.781 -13.898 1 98.81 97 VAL A O 1
ATOM 808 N N . ASP A 1 98 ? -3.129 -19.469 -13.797 1 98.38 98 ASP A N 1
ATOM 809 C CA . ASP A 1 98 ? -3.293 -19.844 -15.195 1 98.38 98 ASP A CA 1
ATOM 810 C C . ASP A 1 98 ? -4.766 -20.078 -15.531 1 98.38 98 ASP A C 1
ATOM 812 O O . ASP A 1 98 ? -5.461 -20.812 -14.812 1 98.38 98 ASP A O 1
ATOM 816 N N . PRO A 1 99 ? -5.23 -19.469 -16.609 1 97.75 99 PRO A N 1
ATOM 817 C CA . PRO A 1 99 ? -6.645 -19.625 -16.953 1 97.75 99 PRO A CA 1
ATOM 818 C C . PRO A 1 99 ? -7.062 -21.078 -17.141 1 97.75 99 PRO A C 1
ATOM 820 O O . PRO A 1 99 ? -8.211 -21.438 -16.859 1 97.75 99 PRO A O 1
ATOM 823 N N . SER A 1 100 ? -6.203 -21.938 -17.531 1 96.19 100 SER A N 1
ATOM 824 C CA . SER A 1 100 ? -6.535 -23.328 -17.875 1 96.19 100 SER A CA 1
ATOM 825 C C . SER A 1 100 ? -6.855 -24.141 -16.625 1 96.19 100 SER A C 1
ATOM 827 O O . SER A 1 100 ? -7.422 -25.219 -16.703 1 96.19 100 SER A O 1
ATOM 829 N N . VAL A 1 101 ? -6.555 -23.641 -15.43 1 96.06 101 VAL A N 1
ATOM 830 C CA . VAL A 1 101 ? -6.754 -24.438 -14.219 1 96.06 101 VAL A CA 1
ATOM 831 C C . VAL A 1 101 ? -7.609 -23.641 -13.227 1 96.06 101 VAL A C 1
ATOM 833 O O . VAL A 1 101 ? -7.637 -23.953 -12.031 1 96.06 101 VAL A O 1
ATOM 836 N N . ARG A 1 102 ? -8.211 -22.578 -13.672 1 94.81 102 ARG A N 1
ATOM 837 C CA . ARG A 1 102 ? -9.055 -21.781 -12.781 1 94.81 102 ARG A CA 1
ATOM 838 C C . ARG A 1 102 ? -10.328 -22.531 -12.422 1 94.81 102 ARG A C 1
ATOM 840 O O . ARG A 1 102 ? -10.711 -23.484 -13.109 1 94.81 102 ARG A O 1
ATOM 847 N N . GLY A 1 103 ? -10.906 -22.156 -11.312 1 92.38 103 GLY A N 1
ATOM 848 C CA . GLY A 1 103 ? -12.094 -22.844 -10.812 1 92.38 103 GLY A CA 1
ATOM 849 C C . GLY A 1 103 ? -11.789 -23.953 -9.836 1 92.38 103 GLY A C 1
ATOM 850 O O . GLY A 1 103 ? -12.672 -24.719 -9.461 1 92.38 103 GLY A O 1
ATOM 851 N N . GLN A 1 104 ? -10.57 -24 -9.453 1 94.25 104 GLN A N 1
ATOM 852 C CA . GLN A 1 104 ? -10.133 -25.062 -8.547 1 94.25 104 GLN A CA 1
ATOM 853 C C . GLN A 1 104 ? -9.648 -24.5 -7.223 1 94.25 104 GLN A C 1
ATOM 855 O O . GLN A 1 104 ? -8.891 -25.141 -6.496 1 94.25 104 GLN A O 1
ATOM 860 N N . HIS A 1 105 ? -9.914 -23.266 -6.91 1 96.19 105 HIS A N 1
ATOM 861 C CA . HIS A 1 105 ? -9.664 -22.562 -5.652 1 96.19 105 HIS A CA 1
ATOM 862 C C . HIS A 1 105 ? -8.172 -22.328 -5.441 1 96.19 105 HIS A C 1
ATOM 864 O O . HIS A 1 105 ? -7.711 -22.188 -4.305 1 96.19 105 HIS A O 1
ATOM 870 N N . ILE A 1 106 ? -7.395 -22.344 -6.508 1 97.94 106 ILE A N 1
ATOM 871 C CA . ILE A 1 106 ? -5.957 -22.109 -6.418 1 97.94 106 ILE A CA 1
ATOM 872 C C . ILE A 1 106 ? -5.688 -20.688 -5.934 1 97.94 106 ILE A C 1
ATOM 874 O O . ILE A 1 106 ? -4.812 -20.469 -5.094 1 97.94 106 ILE A O 1
ATOM 878 N N . GLY A 1 107 ? -6.422 -19.703 -6.48 1 98.56 107 GLY A N 1
ATOM 879 C CA . GLY A 1 107 ? -6.285 -18.328 -6.02 1 98.56 107 GLY A CA 1
ATOM 880 C C . GLY A 1 107 ? -6.504 -18.172 -4.527 1 98.56 107 GLY A C 1
ATOM 881 O O . GLY A 1 107 ? -5.738 -17.484 -3.848 1 98.56 107 GLY A O 1
ATOM 882 N N . LYS A 1 108 ? -7.523 -18.797 -4.082 1 98.5 108 LYS A N 1
ATOM 883 C CA . LYS A 1 108 ? -7.809 -18.766 -2.65 1 98.5 108 LYS A CA 1
ATOM 884 C C . LYS A 1 108 ? -6.66 -19.375 -1.846 1 98.5 108 LYS A C 1
ATOM 886 O O . LYS A 1 108 ? -6.285 -18.844 -0.799 1 98.5 108 LYS A O 1
ATOM 891 N N . GLN A 1 109 ? -6.121 -20.438 -2.279 1 98.5 109 GLN A N 1
ATOM 892 C CA . GLN A 1 109 ? -5.012 -21.094 -1.594 1 98.5 109 GLN A CA 1
ATOM 893 C C . GLN A 1 109 ? -3.787 -20.188 -1.542 1 98.5 109 GLN A C 1
ATOM 895 O O . GLN A 1 109 ? -3.084 -20.141 -0.53 1 98.5 109 GLN A O 1
ATOM 900 N N . LEU A 1 110 ? -3.531 -19.5 -2.627 1 98.88 110 LEU A N 1
ATOM 901 C CA . LEU A 1 110 ? -2.414 -18.562 -2.67 1 98.88 110 LEU A CA 1
ATOM 902 C C . LEU A 1 110 ? -2.623 -17.422 -1.682 1 98.88 110 LEU A C 1
ATOM 904 O O . LEU A 1 110 ? -1.7 -17.047 -0.954 1 98.88 110 LEU A O 1
ATOM 908 N N . ILE A 1 111 ? -3.812 -16.891 -1.61 1 98.94 111 ILE A N 1
ATOM 909 C CA . ILE A 1 111 ? -4.133 -15.82 -0.671 1 98.94 111 ILE A CA 1
ATOM 910 C C . ILE A 1 111 ? -4 -16.328 0.76 1 98.94 111 ILE A C 1
ATOM 912 O O . ILE A 1 111 ? -3.453 -15.648 1.626 1 98.94 111 ILE A O 1
ATOM 916 N N . GLU A 1 112 ? -4.484 -17.516 1.043 1 98.75 112 GLU A N 1
ATOM 917 C CA . GLU A 1 112 ? -4.402 -18.109 2.375 1 98.75 112 GLU A CA 1
ATOM 918 C C . GLU A 1 112 ? -2.951 -18.344 2.785 1 98.75 112 GLU A C 1
ATOM 920 O O . GLU A 1 112 ? -2.605 -18.234 3.961 1 98.75 112 GLU A O 1
ATOM 925 N N . PHE A 1 113 ? -2.15 -18.734 1.86 1 98.88 113 PHE A N 1
ATOM 926 C CA . PHE A 1 113 ? -0.725 -18.844 2.146 1 98.88 113 PHE A CA 1
ATOM 927 C C . PHE A 1 113 ? -0.172 -17.516 2.66 1 98.88 113 PHE A C 1
ATOM 929 O O . PHE A 1 113 ? 0.528 -17.484 3.674 1 98.88 113 PHE A O 1
ATOM 936 N N . VAL A 1 114 ? -0.499 -16.422 1.981 1 98.94 114 VAL A N 1
ATOM 937 C CA . VAL A 1 114 ? -0.031 -15.094 2.389 1 98.94 114 VAL A CA 1
ATOM 938 C C . VAL A 1 114 ? -0.606 -14.742 3.758 1 98.94 114 VAL A C 1
ATOM 940 O O . VAL A 1 114 ? 0.082 -14.148 4.594 1 98.94 114 VAL A O 1
ATOM 943 N N . GLN A 1 115 ? -1.857 -15.109 3.947 1 98.88 115 GLN A N 1
ATOM 944 C CA . GLN A 1 115 ? -2.461 -14.883 5.254 1 98.88 115 GLN A CA 1
ATOM 945 C C . GLN A 1 115 ? -1.667 -15.578 6.355 1 98.88 115 GLN A C 1
ATOM 947 O O . GLN A 1 115 ? -1.422 -14.992 7.414 1 98.88 115 GLN A O 1
ATOM 952 N N . GLN A 1 116 ? -1.303 -16.766 6.133 1 98.69 116 GLN A N 1
ATOM 953 C CA . GLN A 1 116 ? -0.516 -17.516 7.113 1 98.69 116 GLN A CA 1
ATOM 954 C C . GLN A 1 116 ? 0.823 -16.828 7.375 1 98.69 116 GLN A C 1
ATOM 956 O O . GLN A 1 116 ? 1.277 -16.766 8.516 1 98.69 116 GLN A O 1
ATOM 961 N N . GLN A 1 117 ? 1.457 -16.344 6.352 1 98.62 117 GLN A N 1
ATOM 962 C CA . GLN A 1 117 ? 2.709 -15.609 6.523 1 98.62 117 GLN A CA 1
ATOM 963 C C . GLN A 1 117 ? 2.498 -14.344 7.352 1 98.62 117 GLN A C 1
ATOM 965 O O . GLN A 1 117 ? 3.311 -14.023 8.219 1 98.62 117 GLN A O 1
ATOM 970 N N . ALA A 1 118 ? 1.443 -13.633 7.078 1 98.69 118 ALA A N 1
ATOM 971 C CA . ALA A 1 118 ? 1.14 -12.383 7.773 1 98.69 118 ALA A CA 1
ATOM 972 C C . ALA A 1 118 ? 0.844 -12.641 9.25 1 98.69 118 ALA A C 1
ATOM 974 O O . ALA A 1 118 ? 1.161 -11.805 10.102 1 98.69 118 ALA A O 1
ATOM 975 N N . LEU A 1 119 ? 0.221 -13.75 9.555 1 98.31 119 LEU A N 1
ATOM 976 C CA . LEU A 1 119 ? -0.092 -14.125 10.93 1 98.31 119 LEU A CA 1
ATOM 977 C C . LEU A 1 119 ? 1.171 -14.523 11.688 1 98.31 119 LEU A C 1
ATOM 979 O O . LEU A 1 119 ? 1.305 -14.227 12.875 1 98.31 119 LEU A O 1
ATOM 983 N N . ALA A 1 120 ? 2.111 -15.086 11.023 1 97.56 120 ALA A N 1
ATOM 984 C CA . ALA A 1 120 ? 3.346 -15.562 11.641 1 97.56 120 ALA A CA 1
ATOM 985 C C . ALA A 1 120 ? 4.297 -14.406 11.938 1 97.56 120 ALA A C 1
ATOM 987 O O . ALA A 1 120 ? 5.09 -14.469 12.875 1 97.56 120 ALA A O 1
ATOM 988 N N . ARG A 1 121 ? 4.371 -13.305 11.25 1 94.06 121 ARG A N 1
ATOM 989 C CA . ARG A 1 121 ? 5.141 -12.078 11.414 1 94.06 121 ARG A CA 1
ATOM 990 C C . ARG A 1 121 ? 4.328 -11.008 12.141 1 94.06 121 ARG A C 1
ATOM 992 O O . ARG A 1 121 ? 4.852 -9.945 12.469 1 94.06 121 ARG A O 1
ATOM 999 N N . PRO A 1 122 ? 3.344 -11.438 12.68 1 91.69 122 PRO A N 1
ATOM 1000 C CA . PRO A 1 122 ? 2.014 -10.875 12.914 1 91.69 122 PRO A CA 1
ATOM 1001 C C . PRO A 1 122 ? 1.872 -9.453 12.383 1 91.69 122 PRO A C 1
ATOM 1003 O O . PRO A 1 122 ? 2.154 -8.484 13.102 1 91.69 122 PRO A O 1
ATOM 1006 N N . CYS A 1 123 ? 1.333 -9.289 11.375 1 97.44 123 CYS A N 1
ATOM 1007 C CA . CYS A 1 123 ? 1.085 -8.031 10.68 1 97.44 123 CYS A CA 1
ATOM 1008 C C . CYS A 1 123 ? -0.17 -7.352 11.211 1 97.44 123 CYS A C 1
ATOM 1010 O O . CYS A 1 123 ? -1.078 -8.016 11.711 1 97.44 123 CYS A O 1
ATOM 1012 N N . GLY A 1 124 ? -0.167 -6.062 11.117 1 97.69 124 GLY A N 1
ATOM 1013 C CA . GLY A 1 124 ? -1.333 -5.301 11.531 1 97.69 124 GLY A CA 1
ATOM 1014 C C . GLY A 1 124 ? -2.477 -5.367 10.539 1 97.69 124 GLY A C 1
ATOM 1015 O O . GLY A 1 124 ? -3.631 -5.117 10.891 1 97.69 124 GLY A O 1
ATOM 1016 N N . ARG A 1 125 ? -2.143 -5.703 9.305 1 98.44 125 ARG A N 1
ATOM 1017 C CA . ARG A 1 125 ? -3.119 -5.727 8.219 1 98.44 125 ARG A CA 1
ATOM 1018 C C . ARG A 1 125 ? -2.615 -6.562 7.047 1 98.44 125 ARG A C 1
ATOM 1020 O O . ARG A 1 125 ? -1.416 -6.574 6.758 1 98.44 125 ARG A O 1
ATOM 1027 N N . LEU A 1 126 ? -3.486 -7.285 6.434 1 98.94 126 LEU A N 1
ATOM 1028 C CA . LEU A 1 126 ? -3.307 -7.891 5.117 1 98.94 126 LEU A CA 1
ATOM 1029 C C . LEU A 1 126 ? -4.277 -7.289 4.105 1 98.94 126 LEU A C 1
ATOM 1031 O O . LEU A 1 126 ? -5.492 -7.352 4.293 1 98.94 126 LEU A O 1
ATOM 1035 N N . TYR A 1 127 ? -3.699 -6.707 3.047 1 98.94 127 TYR A N 1
ATOM 1036 C CA . TYR A 1 127 ? -4.566 -6.047 2.08 1 98.94 127 TYR A CA 1
ATOM 1037 C C . TYR A 1 127 ? -4.008 -6.18 0.667 1 98.94 127 TYR A C 1
ATOM 1039 O O . TYR A 1 127 ? -2.857 -6.574 0.482 1 98.94 127 TYR A O 1
ATOM 1047 N N . TRP A 1 128 ? -4.844 -5.957 -0.32 1 98.94 128 TRP A N 1
ATOM 1048 C CA . TRP A 1 128 ? -4.438 -5.902 -1.72 1 98.94 128 TRP A CA 1
ATOM 1049 C C . TRP A 1 128 ? -5.379 -5.016 -2.527 1 98.94 128 TRP A C 1
ATOM 1051 O O . TRP A 1 128 ? -6.363 -4.496 -1.994 1 98.94 128 TRP A O 1
ATOM 1061 N N . HIS A 1 129 ? -4.957 -4.809 -3.748 1 98.75 129 HIS A N 1
ATOM 1062 C CA . HIS A 1 129 ? -5.75 -4.047 -4.703 1 98.75 129 HIS A CA 1
ATOM 1063 C C . HIS A 1 129 ? -6.031 -4.863 -5.961 1 98.75 129 HIS A C 1
ATOM 1065 O O . HIS A 1 129 ? -5.262 -5.762 -6.305 1 98.75 129 HIS A O 1
ATOM 1071 N N . THR A 1 130 ? -7.09 -4.531 -6.586 1 98.5 130 THR A N 1
ATOM 1072 C CA . THR A 1 130 ? -7.395 -4.977 -7.941 1 98.5 130 THR A CA 1
ATOM 1073 C C . THR A 1 130 ? -8.078 -3.865 -8.734 1 98.5 130 THR A C 1
ATOM 1075 O O . THR A 1 130 ? -8.594 -2.908 -8.156 1 98.5 130 THR A O 1
ATOM 1078 N N . HIS A 1 131 ? -8.008 -3.979 -10 1 97.94 131 HIS A N 1
ATOM 1079 C CA . HIS A 1 131 ? -8.695 -2.992 -10.828 1 97.94 131 HIS A CA 1
ATOM 1080 C C . HIS A 1 131 ? -10.203 -3.205 -10.797 1 97.94 131 HIS A C 1
ATOM 1082 O O . HIS A 1 131 ? -10.68 -4.344 -10.719 1 97.94 131 HIS A O 1
ATOM 1088 N N . LYS A 1 132 ? -10.977 -2.193 -10.93 1 97.12 132 LYS A N 1
ATOM 1089 C CA . LYS A 1 132 ? -12.438 -2.254 -10.867 1 97.12 132 LYS A CA 1
ATOM 1090 C C . LYS A 1 132 ? -12.992 -3.148 -11.969 1 97.12 132 LYS A C 1
ATOM 1092 O O . LYS A 1 132 ? -14.102 -3.684 -11.836 1 97.12 132 LYS A O 1
ATOM 1097 N N . ASP A 1 133 ? -12.25 -3.412 -13.07 1 97.25 133 ASP A N 1
ATOM 1098 C CA . ASP A 1 133 ? -12.727 -4.219 -14.195 1 97.25 133 ASP A CA 1
ATOM 1099 C C . ASP A 1 133 ? -12.414 -5.695 -13.977 1 97.25 133 ASP A C 1
ATOM 1101 O O . ASP A 1 133 ? -12.859 -6.551 -14.742 1 97.25 133 ASP A O 1
ATOM 1105 N N . ASN A 1 134 ? -11.586 -6.027 -13 1 97.62 134 ASN A N 1
ATOM 1106 C CA . ASN A 1 134 ? -11.234 -7.414 -12.719 1 97.62 134 ASN A CA 1
ATOM 1107 C C . ASN A 1 134 ? -12.359 -8.133 -11.977 1 97.62 134 ASN A C 1
ATOM 1109 O O . ASN A 1 134 ? -12.172 -8.586 -10.844 1 97.62 134 ASN A O 1
ATOM 1113 N N . THR A 1 135 ? -13.477 -8.359 -12.617 1 97.19 135 THR A N 1
ATOM 1114 C CA . THR A 1 135 ? -14.68 -8.891 -11.992 1 97.19 135 THR A CA 1
ATOM 1115 C C . THR A 1 135 ? -14.453 -10.328 -11.523 1 97.19 135 THR A C 1
ATOM 1117 O O . THR A 1 135 ? -14.992 -10.742 -10.492 1 97.19 135 THR A O 1
ATOM 1120 N N . ARG A 1 136 ? -13.711 -11.062 -12.305 1 95.69 136 ARG A N 1
ATOM 1121 C CA . ARG A 1 136 ? -13.43 -12.438 -11.898 1 95.69 136 ARG A CA 1
ATOM 1122 C C . ARG A 1 136 ? -12.648 -12.477 -10.586 1 95.69 136 ARG A C 1
ATOM 1124 O O . ARG A 1 136 ? -12.984 -13.242 -9.68 1 95.69 136 ARG A O 1
ATOM 1131 N N . GLY A 1 137 ? -11.523 -11.633 -10.516 1 97.81 137 GLY A N 1
ATOM 1132 C CA . GLY A 1 137 ? -10.789 -11.539 -9.266 1 97.81 137 GLY A CA 1
ATOM 1133 C C . GLY A 1 137 ? -11.648 -11.086 -8.102 1 97.81 137 GLY A C 1
ATOM 1134 O O . GLY A 1 137 ? -11.531 -11.617 -6.996 1 97.81 137 GLY A O 1
ATOM 1135 N N . GLN A 1 138 ? -12.531 -10.188 -8.375 1 98.44 138 GLN A N 1
ATOM 1136 C CA . GLN A 1 138 ? -13.383 -9.648 -7.328 1 98.44 138 GLN A CA 1
ATOM 1137 C C . GLN A 1 138 ? -14.305 -10.719 -6.754 1 98.44 138 GLN A C 1
ATOM 1139 O O . GLN A 1 138 ? -14.609 -10.711 -5.562 1 98.44 138 GLN A O 1
ATOM 1144 N N . ARG A 1 139 ? -14.773 -11.633 -7.555 1 97.94 139 ARG A N 1
ATOM 1145 C CA . ARG A 1 139 ? -15.586 -12.727 -7.047 1 97.94 139 ARG A CA 1
ATOM 1146 C C . ARG A 1 139 ? -14.828 -13.531 -5.992 1 97.94 139 ARG A C 1
ATOM 1148 O O . ARG A 1 139 ? -15.383 -13.883 -4.953 1 97.94 139 ARG A O 1
ATOM 1155 N N . LEU A 1 140 ? -13.609 -13.859 -6.305 1 98.25 140 LEU A N 1
ATOM 1156 C CA . LEU A 1 140 ? -12.742 -14.531 -5.344 1 98.25 140 LEU A CA 1
ATOM 1157 C C . LEU A 1 140 ? -12.555 -13.68 -4.094 1 98.25 140 LEU A C 1
ATOM 1159 O O . LEU A 1 140 ? -12.695 -14.164 -2.973 1 98.25 140 LEU A O 1
ATOM 1163 N N . TYR A 1 141 ? -12.25 -12.406 -4.281 1 98.75 141 TYR A N 1
ATOM 1164 C CA . TYR A 1 141 ? -11.891 -11.523 -3.176 1 98.75 141 TYR A CA 1
ATOM 1165 C C . TYR A 1 141 ? -13.094 -11.266 -2.275 1 98.75 141 TYR A C 1
ATOM 1167 O O . TYR A 1 141 ? -12.961 -11.195 -1.052 1 98.75 141 TYR A O 1
ATOM 1175 N N . ASP A 1 142 ? -14.281 -11.133 -2.873 1 98.56 142 ASP A N 1
ATOM 1176 C CA . ASP A 1 142 ? -15.516 -10.961 -2.105 1 98.56 142 ASP A CA 1
ATOM 1177 C C . ASP A 1 142 ? -15.766 -12.164 -1.197 1 98.56 142 ASP A C 1
ATOM 1179 O O . ASP A 1 142 ? -16.453 -12.047 -0.183 1 98.56 142 ASP A O 1
ATOM 1183 N N . TRP A 1 143 ? -15.227 -13.266 -1.585 1 98.19 143 TRP A N 1
ATOM 1184 C CA . TRP A 1 143 ? -15.375 -14.5 -0.823 1 98.19 143 TRP A CA 1
ATOM 1185 C C . TRP A 1 143 ? -14.492 -14.484 0.417 1 98.19 143 TRP A C 1
ATOM 1187 O O . TRP A 1 143 ? -14.906 -14.93 1.49 1 98.19 143 TRP A O 1
ATOM 1197 N N . VAL A 1 144 ? -13.312 -13.875 0.397 1 98.25 144 VAL A N 1
ATOM 1198 C CA . VAL A 1 144 ? -12.328 -14.156 1.44 1 98.25 144 VAL A CA 1
ATOM 1199 C C . VAL A 1 144 ? -11.969 -12.867 2.172 1 98.25 144 VAL A C 1
ATOM 1201 O O . VAL A 1 144 ? -11.266 -12.898 3.182 1 98.25 144 VAL A O 1
ATOM 1204 N N . ALA A 1 145 ? -12.398 -11.719 1.7 1 98.75 145 ALA A N 1
ATOM 1205 C CA . ALA A 1 145 ? -12.023 -10.414 2.227 1 98.75 145 ALA A CA 1
ATOM 1206 C C . ALA A 1 145 ? -13.164 -9.406 2.068 1 98.75 145 ALA A C 1
ATOM 1208 O O . ALA A 1 145 ? -14.266 -9.773 1.652 1 98.75 145 ALA A O 1
ATOM 1209 N N . ASN A 1 146 ? -12.93 -8.172 2.512 1 98.69 146 ASN A N 1
ATOM 1210 C CA . ASN A 1 146 ? -13.922 -7.102 2.414 1 98.69 146 ASN A CA 1
ATOM 1211 C C . ASN A 1 146 ? -13.352 -5.875 1.701 1 98.69 146 ASN A C 1
ATOM 1213 O O . ASN A 1 146 ? -12.188 -5.527 1.894 1 98.69 146 ASN A O 1
ATOM 1217 N N . LYS A 1 147 ? -14.172 -5.293 0.927 1 98.44 147 LYS A N 1
ATOM 1218 C CA . LYS A 1 147 ? -13.789 -3.996 0.377 1 98.44 147 LYS A CA 1
ATOM 1219 C C . LYS A 1 147 ? -13.641 -2.955 1.482 1 98.44 147 LYS A C 1
ATOM 1221 O O . LYS A 1 147 ? -14.492 -2.844 2.361 1 98.44 147 LYS A O 1
ATOM 1226 N N . SER A 1 148 ? -12.586 -2.156 1.372 1 98 148 SER A N 1
ATOM 1227 C CA . SER A 1 148 ? -12.305 -1.195 2.432 1 98 148 SER A CA 1
ATOM 1228 C C . SER A 1 148 ? -13.086 0.097 2.234 1 98 148 SER A C 1
ATOM 1230 O O . SER A 1 148 ? -13.289 0.858 3.182 1 98 148 SER A O 1
ATOM 1232 N N . GLY A 1 149 ? -13.477 0.393 0.97 1 97.56 149 GLY A N 1
ATOM 1233 C CA . GLY A 1 149 ? -14.07 1.671 0.619 1 97.56 149 GLY A CA 1
ATOM 1234 C C . GLY A 1 149 ? -13.047 2.725 0.235 1 97.56 149 GLY A C 1
ATOM 1235 O O . GLY A 1 149 ? -13.406 3.863 -0.068 1 97.56 149 GLY A O 1
ATOM 1236 N N . ALA A 1 150 ? -11.812 2.383 0.184 1 97.94 150 ALA A N 1
ATOM 1237 C CA . ALA A 1 150 ? -10.75 3.338 -0.136 1 97.94 150 ALA A CA 1
ATOM 1238 C C . ALA A 1 150 ? -10.695 3.605 -1.637 1 97.94 150 ALA A C 1
ATOM 1240 O O . ALA A 1 150 ? -10.961 2.715 -2.445 1 97.94 150 ALA A O 1
ATOM 1241 N N . ILE A 1 151 ? -10.375 4.812 -1.962 1 98.19 151 ILE A N 1
ATOM 1242 C CA . ILE A 1 151 ? -10.078 5.258 -3.3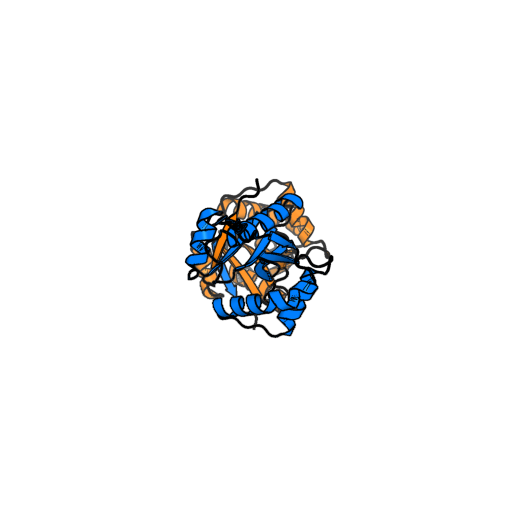18 1 98.19 151 ILE A CA 1
ATOM 1243 C C . ILE A 1 151 ? -8.594 5.586 -3.434 1 98.19 151 ILE A C 1
ATOM 1245 O O . ILE A 1 151 ? -8.039 6.305 -2.596 1 98.19 151 ILE A O 1
ATOM 1249 N N . GLU A 1 152 ? -7.996 5.039 -4.473 1 98.75 152 GLU A N 1
ATOM 1250 C CA . GLU A 1 152 ? -6.574 5.301 -4.672 1 98.75 152 GLU A CA 1
ATOM 1251 C C . GLU A 1 152 ? -6.355 6.449 -5.648 1 98.75 152 GLU A C 1
ATOM 1253 O O . GLU A 1 152 ? -7.016 6.52 -6.691 1 98.75 152 GLU A O 1
ATOM 1258 N N . TYR A 1 153 ? -5.453 7.363 -5.316 1 98.88 153 TYR A N 1
ATOM 1259 C CA . TYR A 1 153 ? -4.977 8.422 -6.199 1 98.88 153 TYR A CA 1
ATOM 1260 C C . TYR A 1 153 ? -3.498 8.234 -6.523 1 98.88 153 TYR A C 1
ATOM 1262 O O . TYR A 1 153 ? -2.719 7.812 -5.664 1 98.88 153 TYR A O 1
ATOM 1270 N N . ILE A 1 154 ? -3.121 8.523 -7.734 1 98.81 154 ILE A N 1
ATOM 1271 C CA . ILE A 1 154 ? -1.733 8.516 -8.188 1 98.81 154 ILE A CA 1
ATOM 1272 C C . ILE A 1 154 ? -1.358 9.898 -8.719 1 98.81 154 ILE A C 1
ATOM 1274 O O . ILE A 1 154 ? -2.104 10.492 -9.5 1 98.81 154 ILE A O 1
ATOM 1278 N N . MET A 1 155 ? -0.292 10.422 -8.273 1 98.75 155 MET A N 1
ATOM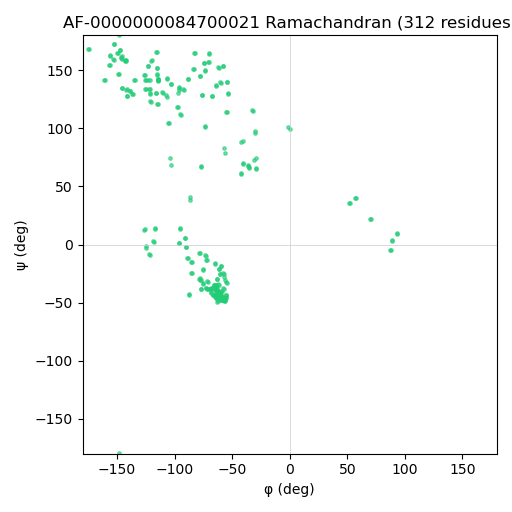 1279 C CA . MET A 1 155 ? 0.251 11.68 -8.781 1 98.75 155 MET A CA 1
ATOM 1280 C C . MET A 1 155 ? 1.489 11.43 -9.633 1 98.75 155 MET A C 1
ATOM 1282 O O . MET A 1 155 ? 2.43 10.766 -9.195 1 98.75 155 MET A O 1
ATOM 1286 N N . PRO A 1 156 ? 1.525 11.945 -10.844 1 96.31 156 PRO A N 1
ATOM 1287 C CA . PRO A 1 156 ? 2.691 11.75 -11.711 1 96.31 156 PRO A CA 1
ATOM 1288 C C . PRO A 1 156 ? 3.977 12.305 -11.102 1 96.31 156 PRO A C 1
ATOM 1290 O O . PRO A 1 156 ? 3.951 13.344 -10.438 1 96.31 156 PRO A O 1
ATOM 1293 N N . LEU A 1 157 ? 5 11.578 -11.266 1 96.25 157 LEU A N 1
ATOM 1294 C CA . LEU A 1 157 ? 6.332 12.008 -10.859 1 96.25 157 LEU A CA 1
ATOM 1295 C C . LEU A 1 157 ? 7.152 12.453 -12.07 1 96.25 157 LEU A C 1
ATOM 1297 O O . LEU A 1 157 ? 7.695 11.617 -12.797 1 96.25 157 LEU A O 1
ATOM 1301 N N . LYS A 1 158 ? 6.887 13.5 -12.75 1 83.31 158 LYS A N 1
ATOM 1302 C CA . LYS A 1 158 ? 7.637 14.055 -13.867 1 83.31 158 LYS A CA 1
ATOM 1303 C C . LYS A 1 158 ? 7.867 15.555 -13.688 1 83.31 158 LYS A C 1
ATOM 1305 O O . LYS A 1 158 ? 7.094 16.234 -13.008 1 83.31 158 LYS A O 1
ATOM 1310 N N . MET B 1 1 ? -2.875 61.531 10.477 1 36.94 1 MET B N 1
ATOM 1311 C CA . MET B 1 1 ? -3.199 60.219 11.062 1 36.94 1 MET B CA 1
ATOM 1312 C C . MET B 1 1 ? -2.75 59.094 10.148 1 36.94 1 MET B C 1
ATOM 1314 O O . MET B 1 1 ? -3.277 58.938 9.047 1 36.94 1 MET B O 1
ATOM 1318 N N . ASN B 1 2 ? -1.425 58.719 10.008 1 38.5 2 ASN B N 1
ATOM 1319 C CA . ASN B 1 2 ? -0.706 57.781 9.172 1 38.5 2 ASN B CA 1
ATOM 1320 C C . ASN B 1 2 ? -1.252 56.375 9.336 1 38.5 2 ASN B C 1
ATOM 1322 O O . ASN B 1 2 ? -1.238 55.812 10.438 1 38.5 2 ASN B O 1
ATOM 1326 N N . ASN B 1 3 ? -2.348 56 8.633 1 39.66 3 ASN B N 1
ATOM 1327 C CA . ASN B 1 3 ? -2.854 54.656 8.492 1 39.66 3 ASN B CA 1
ATOM 1328 C C . ASN B 1 3 ? -1.725 53.656 8.25 1 39.66 3 ASN B C 1
ATOM 1330 O O . ASN B 1 3 ? -1.156 53.594 7.156 1 39.66 3 ASN B O 1
ATOM 1334 N N . THR B 1 4 ? -0.751 53.469 9.133 1 42.12 4 THR B N 1
ATOM 1335 C CA . THR B 1 4 ? 0.176 52.344 9.055 1 42.12 4 THR B CA 1
ATOM 1336 C C . THR B 1 4 ? -0.554 51.062 8.648 1 42.12 4 THR B C 1
ATOM 1338 O O . THR B 1 4 ? -1.404 50.562 9.391 1 42.12 4 THR B O 1
ATOM 1341 N N . MET B 1 5 ? -1.025 50.969 7.418 1 42.34 5 MET B N 1
ATOM 1342 C CA . MET B 1 5 ? -1.432 49.656 6.906 1 42.34 5 MET B CA 1
ATOM 1343 C C . MET B 1 5 ? -0.511 48.562 7.43 1 42.34 5 MET B C 1
ATOM 1345 O O . MET B 1 5 ? 0.688 48.562 7.145 1 42.34 5 MET B O 1
ATOM 1349 N N . THR B 1 6 ? -0.538 48.25 8.75 1 42.03 6 THR B N 1
ATOM 1350 C CA . THR B 1 6 ? 0.098 47 9.117 1 42.03 6 THR B CA 1
ATOM 1351 C C . THR B 1 6 ? -0.019 45.969 7.977 1 42.03 6 THR B C 1
ATOM 1353 O O . THR B 1 6 ? -1.123 45.688 7.516 1 42.03 6 THR B O 1
ATOM 1356 N N . SER B 1 7 ? 0.692 46.094 6.895 1 44.78 7 SER B N 1
ATOM 1357 C CA . SER B 1 7 ? 0.802 45.062 5.867 1 44.78 7 SER B CA 1
ATOM 1358 C C . SER B 1 7 ? 0.643 43.688 6.461 1 44.78 7 SER B C 1
ATOM 1360 O O . SER B 1 7 ? 1.523 43.188 7.176 1 44.78 7 SER B O 1
ATOM 1362 N N . SER B 1 8 ? -0.484 43.281 6.996 1 46.16 8 SER B N 1
ATOM 1363 C CA . SER B 1 8 ? -0.744 41.906 7.457 1 46.16 8 SER B CA 1
ATOM 1364 C C . SER B 1 8 ? -0.061 40.875 6.555 1 46.16 8 SER B C 1
ATOM 1366 O O . SER B 1 8 ? -0.432 40.719 5.391 1 46.16 8 SER B O 1
ATOM 1368 N N . VAL B 1 9 ? 1.224 40.781 6.461 1 48.09 9 VAL B N 1
ATOM 1369 C CA . VAL B 1 9 ? 1.907 39.719 5.738 1 48.09 9 VAL B CA 1
ATOM 1370 C C . VAL B 1 9 ? 1.059 38.438 5.77 1 48.09 9 VAL B C 1
ATOM 1372 O O . VAL B 1 9 ? 0.642 38 6.84 1 48.09 9 VAL B O 1
ATOM 1375 N N . PRO B 1 10 ? 0.276 38.125 4.754 1 55.75 10 PRO B N 1
ATOM 1376 C CA . PRO B 1 10 ? -0.455 36.875 4.805 1 55.75 10 PRO B CA 1
ATOM 1377 C C . PRO B 1 10 ? 0.314 35.781 5.543 1 55.75 10 PRO B C 1
ATOM 1379 O O . PRO B 1 10 ? 1.547 35.75 5.508 1 55.75 10 PRO B O 1
ATOM 1382 N N . ASP B 1 11 ? -0.277 35.375 6.648 1 66.75 11 ASP B N 1
ATOM 1383 C CA . ASP B 1 11 ? 0.38 34.375 7.477 1 66.75 11 ASP B CA 1
ATOM 1384 C C . ASP B 1 11 ? 1 33.25 6.617 1 66.75 11 ASP B C 1
ATOM 1386 O O . ASP B 1 11 ? 0.283 32.469 6.016 1 66.75 11 ASP B O 1
ATOM 1390 N N . LEU B 1 12 ? 2.236 33.438 6.191 1 85.81 12 LEU B N 1
ATOM 1391 C CA . LEU B 1 12 ? 2.982 32.531 5.309 1 85.81 12 LEU B CA 1
ATOM 1392 C C . LEU B 1 12 ? 3.023 31.125 5.867 1 85.81 12 LEU B C 1
ATOM 1394 O O . LEU B 1 12 ? 3.33 30.922 7.043 1 85.81 12 LEU B O 1
ATOM 1398 N N . VAL B 1 13 ? 2.414 30.219 5.219 1 94.75 13 VAL B N 1
ATOM 1399 C CA . VAL B 1 13 ? 2.506 28.812 5.555 1 94.75 13 VAL B CA 1
ATOM 1400 C C . VAL B 1 13 ? 3.85 28.25 5.094 1 94.75 13 VAL B C 1
ATOM 1402 O O . VAL B 1 13 ? 4.305 28.547 3.986 1 94.75 13 VAL B O 1
ATOM 1405 N N . THR B 1 14 ? 4.594 27.562 5.992 1 97.25 14 THR B N 1
ATOM 1406 C CA . THR B 1 14 ? 5.809 26.844 5.625 1 97.25 14 THR B CA 1
ATOM 1407 C C . THR B 1 14 ? 5.621 25.344 5.82 1 97.25 14 THR B C 1
ATOM 1409 O O . THR B 1 14 ? 4.965 24.906 6.773 1 97.25 14 THR B O 1
ATOM 1412 N N . VAL B 1 15 ? 6.164 24.578 4.926 1 98.69 15 VAL B N 1
ATOM 1413 C CA . VAL B 1 15 ? 6.172 23.109 5.039 1 98.69 15 VAL B CA 1
ATOM 1414 C C . VAL B 1 15 ? 7.605 22.609 5.172 1 98.69 15 VAL B C 1
ATOM 1416 O O . VAL B 1 15 ? 8.477 23 4.391 1 98.69 15 VAL B O 1
ATOM 1419 N N . ALA B 1 16 ? 7.875 21.766 6.133 1 98.69 16 ALA B N 1
ATOM 1420 C CA . ALA B 1 16 ? 9.203 21.219 6.375 1 98.69 16 ALA B CA 1
ATOM 1421 C C . ALA B 1 16 ? 9.125 19.891 7.117 1 98.69 16 ALA B C 1
ATOM 1423 O O . ALA B 1 16 ? 8.094 19.562 7.707 1 98.69 16 ALA B O 1
ATOM 1424 N N . PRO B 1 17 ? 10.195 19.094 7.105 1 98.88 17 PRO B N 1
ATOM 1425 C CA . PRO B 1 17 ? 10.203 17.891 7.961 1 98.88 17 PRO B CA 1
ATOM 1426 C C . PRO B 1 17 ? 9.914 18.219 9.422 1 98.88 17 PRO B C 1
ATOM 1428 O O . PRO B 1 17 ? 10.375 19.234 9.938 1 98.88 17 PRO B O 1
ATOM 1431 N N . ALA B 1 18 ? 9.156 17.391 10.062 1 98.88 18 ALA B N 1
ATOM 1432 C CA . ALA B 1 18 ? 8.898 17.547 11.492 1 98.88 18 ALA B CA 1
ATOM 1433 C C . ALA B 1 18 ? 10.195 17.438 12.297 1 98.88 18 ALA B C 1
ATOM 1435 O O . ALA B 1 18 ? 11.141 16.766 11.867 1 98.88 18 ALA B O 1
ATOM 1436 N N . THR B 1 19 ? 10.242 18.062 13.383 1 98.5 19 THR B N 1
ATOM 1437 C CA . THR B 1 19 ? 11.297 17.906 14.375 1 98.5 19 THR B CA 1
ATOM 1438 C C . THR B 1 19 ? 10.734 17.328 15.672 1 98.5 19 THR B C 1
ATOM 1440 O O . THR B 1 19 ? 9.523 17.312 15.883 1 98.5 19 THR B O 1
ATOM 1443 N N . GLN B 1 20 ? 11.602 16.875 16.516 1 98.25 20 GLN B N 1
ATOM 1444 C CA . GLN B 1 20 ? 11.164 16.312 17.797 1 98.25 20 GLN B CA 1
ATOM 1445 C C . GLN B 1 20 ? 10.344 17.328 18.594 1 98.25 20 GLN B C 1
ATOM 1447 O O . GLN B 1 20 ? 9.445 16.953 19.344 1 98.25 20 GLN B O 1
ATOM 1452 N N . ASN B 1 21 ? 10.57 18.578 18.344 1 97.94 21 ASN B N 1
ATOM 1453 C CA . ASN B 1 21 ? 9.898 19.641 19.078 1 97.94 21 ASN B CA 1
ATOM 1454 C C . ASN B 1 21 ? 8.469 19.844 18.578 1 97.94 21 ASN B C 1
ATOM 1456 O O . ASN B 1 21 ? 7.695 20.578 19.203 1 97.94 21 ASN B O 1
ATOM 1460 N N . ASP B 1 22 ? 8.102 19.219 17.562 1 98.69 22 ASP B N 1
ATOM 1461 C CA . ASP B 1 22 ? 6.785 19.422 16.969 1 98.69 22 ASP B CA 1
ATOM 1462 C C . ASP B 1 22 ? 5.754 18.469 17.578 1 98.69 22 ASP B C 1
ATOM 1464 O O . ASP B 1 22 ? 4.562 18.562 17.281 1 98.69 22 ASP B O 1
ATOM 1468 N N . TYR B 1 23 ? 6.188 17.609 18.484 1 98.75 23 TYR B N 1
ATOM 1469 C CA . TYR B 1 23 ? 5.297 16.562 18.984 1 98.75 23 TYR B CA 1
ATOM 1470 C C . TYR B 1 23 ? 4.02 17.172 19.562 1 98.75 23 TYR B C 1
ATOM 1472 O O . TYR B 1 23 ? 2.916 16.766 19.188 1 98.75 23 TYR B O 1
ATOM 1480 N N . ALA B 1 24 ? 4.133 18.125 20.375 1 98.56 24 ALA B N 1
ATOM 1481 C CA . ALA B 1 24 ? 2.988 18.703 21.078 1 98.56 24 ALA B CA 1
ATOM 1482 C C . ALA B 1 24 ? 2.021 19.359 20.109 1 98.56 24 ALA B C 1
ATOM 1484 O O . ALA B 1 24 ? 0.809 19.359 20.328 1 98.56 24 ALA B O 1
ATOM 1485 N N . GLY B 1 25 ? 2.518 19.984 19.062 1 98.62 25 GLY B N 1
ATOM 1486 C CA . GLY B 1 25 ? 1.686 20.609 18.047 1 98.62 25 GLY B CA 1
ATOM 1487 C C . GLY B 1 25 ? 1.087 19.609 17.062 1 98.62 25 GLY B C 1
ATOM 1488 O O . GLY B 1 25 ? -0.015 19.828 16.562 1 98.62 25 GLY B O 1
ATOM 1489 N N . TRP B 1 26 ? 1.791 18.516 16.859 1 98.88 26 TRP B N 1
ATOM 1490 C CA . TRP B 1 26 ? 1.409 17.469 15.93 1 98.88 26 TRP B CA 1
ATOM 1491 C C . TRP B 1 26 ? 0.303 16.594 16.516 1 98.88 26 TRP B C 1
ATOM 1493 O O . TRP B 1 26 ? -0.665 16.266 15.82 1 98.88 26 TRP B O 1
ATOM 1503 N N . LEU B 1 27 ? 0.292 16.281 17.781 1 98.88 27 LEU B N 1
ATOM 1504 C CA . LEU B 1 27 ? -0.512 15.242 18.422 1 98.88 27 LEU B CA 1
ATOM 1505 C C . LEU B 1 27 ? -1.998 15.578 18.328 1 98.88 27 LEU B C 1
ATOM 1507 O O . LEU B 1 27 ? -2.807 14.719 17.969 1 98.88 27 LEU B O 1
ATOM 1511 N N . PRO B 1 28 ? -2.424 16.828 18.609 1 98.81 28 PRO B N 1
ATOM 1512 C CA . PRO B 1 28 ? -3.859 17.109 18.5 1 98.81 28 PRO B CA 1
ATOM 1513 C C . PRO B 1 28 ? -4.398 16.906 17.094 1 98.81 28 PRO B C 1
ATOM 1515 O O . PRO B 1 28 ? -5.547 16.484 16.922 1 98.81 28 PRO B O 1
ATOM 1518 N N . HIS B 1 29 ? -3.611 17.203 16.078 1 98.88 29 HIS B N 1
ATOM 1519 C CA . HIS B 1 29 ? -4.035 17.016 14.695 1 98.88 29 HIS B CA 1
ATOM 1520 C C . HIS B 1 29 ? -4.074 15.531 14.328 1 98.88 29 HIS B C 1
ATOM 1522 O O . HIS B 1 29 ? -4.969 15.094 13.602 1 98.88 29 HIS B O 1
ATOM 1528 N N . TRP B 1 30 ? -3.113 14.75 14.844 1 98.88 30 TRP B N 1
ATOM 1529 C CA . TRP B 1 30 ? -3.094 13.305 14.641 1 98.88 30 TRP B CA 1
ATOM 1530 C C . TRP B 1 30 ? -4.332 12.656 15.25 1 98.88 30 TRP B C 1
ATOM 1532 O O . TRP B 1 30 ? -4.969 11.805 14.617 1 98.88 30 TRP B O 1
ATOM 1542 N N . LEU B 1 31 ? -4.695 13.141 16.422 1 98.81 31 LEU B N 1
ATOM 1543 C CA . LEU B 1 31 ? -5.895 12.625 17.078 1 98.81 31 LEU B CA 1
ATOM 1544 C C . LEU B 1 31 ? -7.152 13.055 16.328 1 98.81 31 LEU B C 1
ATOM 1546 O O . LEU B 1 31 ? -8.102 12.281 16.188 1 98.81 31 LEU B O 1
ATOM 1550 N N . ALA B 1 32 ? -7.184 14.258 15.812 1 98.81 32 ALA B N 1
ATOM 1551 C CA . ALA B 1 32 ? -8.312 14.734 15.016 1 98.81 32 ALA B CA 1
ATOM 1552 C C . ALA B 1 32 ? -8.445 13.938 13.727 1 98.81 32 ALA B C 1
ATOM 1554 O O . ALA B 1 32 ? -9.562 13.633 13.289 1 98.81 32 ALA B O 1
ATOM 1555 N N . TYR B 1 33 ? -7.328 13.625 13.156 1 98.69 33 TYR B N 1
ATOM 1556 C CA . TYR B 1 33 ? -7.293 12.758 11.984 1 98.69 33 TYR B CA 1
ATOM 1557 C C . TYR B 1 33 ? -7.934 11.406 12.289 1 98.69 33 TYR B C 1
ATOM 1559 O O . TYR B 1 33 ? -8.75 10.906 11.5 1 98.69 33 TYR B O 1
ATOM 1567 N N . GLN B 1 34 ? -7.562 10.812 13.391 1 98.62 34 GLN B N 1
ATOM 1568 C CA . GLN B 1 34 ? -8.133 9.531 13.812 1 98.62 34 GLN B CA 1
ATOM 1569 C C . GLN B 1 34 ? -9.641 9.633 13.992 1 98.62 34 GLN B C 1
ATOM 1571 O O . GLN B 1 34 ? -10.391 8.758 13.547 1 98.62 34 GLN B O 1
ATOM 1576 N N . GLU B 1 35 ? -10.062 10.695 14.555 1 98.5 35 GLU B N 1
ATOM 1577 C CA . GLU B 1 35 ? -11.5 10.922 14.734 1 98.5 35 GLU B CA 1
ATOM 1578 C C . GLU B 1 35 ? -12.211 11.016 13.383 1 98.5 35 GLU B C 1
ATOM 1580 O O . GLU B 1 35 ? -13.281 10.43 13.203 1 98.5 35 GLU B O 1
ATOM 1585 N N . PHE B 1 36 ? -11.688 11.727 12.539 1 97.81 36 PHE B N 1
ATOM 1586 C CA . PHE B 1 36 ? -12.273 11.914 11.219 1 97.81 36 PHE B CA 1
ATOM 1587 C C . PHE B 1 36 ? -12.492 10.57 10.523 1 97.81 36 PHE B C 1
ATOM 1589 O O . PHE B 1 36 ? -13.539 10.344 9.922 1 97.81 36 PHE B O 1
ATOM 1596 N N . TYR B 1 37 ? -11.438 9.664 10.641 1 97.5 37 TYR B N 1
ATOM 1597 C CA . TYR B 1 37 ? -11.508 8.375 9.953 1 97.5 37 TYR B CA 1
ATOM 1598 C C . TYR B 1 37 ? -12.141 7.316 10.844 1 97.5 37 TYR B C 1
ATOM 1600 O O . TYR B 1 37 ? -12.164 6.133 10.492 1 97.5 37 TYR B O 1
ATOM 1608 N N . LYS B 1 38 ? -12.641 7.727 12.07 1 97.19 38 LYS B N 1
ATOM 1609 C CA . LYS B 1 38 ? -13.328 6.855 13.023 1 97.19 38 LYS B CA 1
ATOM 1610 C C . LYS B 1 38 ? -12.445 5.668 13.414 1 97.19 38 LYS B C 1
ATOM 1612 O O . LYS B 1 38 ? -12.906 4.523 13.414 1 97.19 38 LYS B O 1
ATOM 1617 N N . VAL B 1 39 ? -11.172 5.973 13.586 1 97 39 VAL B N 1
ATOM 1618 C CA . VAL B 1 39 ? -10.219 5.004 14.125 1 97 39 VAL B CA 1
ATOM 1619 C C . VAL B 1 39 ? -9.609 5.543 15.414 1 97 39 VAL B C 1
ATOM 1621 O O . VAL B 1 39 ? -9.727 6.734 15.719 1 97 39 VAL B O 1
ATOM 1624 N N . SER B 1 40 ? -9.109 4.684 16.203 1 97.5 40 SER B N 1
ATOM 1625 C CA . SER B 1 40 ? -8.367 4.992 17.422 1 97.5 40 SER B CA 1
ATOM 1626 C C . SER B 1 40 ? -7.199 4.027 17.609 1 97.5 40 SER B C 1
ATOM 1628 O O . SER B 1 40 ? -7.355 2.818 17.438 1 97.5 40 SER B O 1
ATOM 1630 N N . PHE B 1 41 ? -6.141 4.562 17.906 1 97.31 41 PHE B N 1
ATOM 1631 C CA . PHE B 1 41 ? -4.953 3.744 18.141 1 97.31 41 PHE B CA 1
ATOM 1632 C C . PHE B 1 41 ? -4.492 3.844 19.578 1 97.31 41 PHE B C 1
ATOM 1634 O O . PHE B 1 41 ? -4.57 4.91 20.188 1 97.31 41 PHE B O 1
ATOM 1641 N N . PRO B 1 42 ? -3.947 2.723 20.078 1 97.38 42 PRO B N 1
ATOM 1642 C CA . PRO B 1 42 ? -3.252 2.834 21.359 1 97.38 42 PRO B CA 1
ATOM 1643 C C . PRO B 1 42 ? -2.111 3.85 21.328 1 97.38 42 PRO B C 1
ATOM 1645 O O . PRO B 1 42 ? -1.549 4.117 20.266 1 97.38 42 PRO B O 1
ATOM 1648 N N . GLU B 1 43 ? -1.83 4.383 22.484 1 98 43 GLU B N 1
ATOM 1649 C CA . GLU B 1 43 ? -0.767 5.379 22.609 1 98 43 GLU B CA 1
ATOM 1650 C C . GLU B 1 43 ? 0.55 4.844 22.047 1 98 43 GLU B C 1
ATOM 1652 O O . GLU B 1 43 ? 1.324 5.59 21.453 1 98 43 GLU B O 1
ATOM 1657 N N . GLU B 1 44 ? 0.74 3.537 22.203 1 98.38 44 GLU B N 1
ATOM 1658 C CA . GLU B 1 44 ? 1.986 2.922 21.75 1 98.38 44 GLU B CA 1
ATOM 1659 C C . GLU B 1 44 ? 2.145 3.029 20.25 1 98.38 44 GLU B C 1
ATOM 1661 O O . GLU B 1 44 ? 3.258 3.207 19.734 1 98.38 44 GLU B O 1
ATOM 1666 N N . VAL B 1 45 ? 1.089 2.945 19.531 1 98.62 45 VAL B N 1
ATOM 1667 C CA . VAL B 1 45 ? 1.132 3.066 18.078 1 98.62 45 VAL B CA 1
ATOM 1668 C C . VAL B 1 45 ? 1.531 4.488 17.688 1 98.62 45 VAL B C 1
ATOM 1670 O O . VAL B 1 45 ? 2.379 4.688 16.812 1 98.62 45 VAL B O 1
ATOM 1673 N N . THR B 1 46 ? 0.935 5.473 18.375 1 98.75 46 THR B N 1
ATOM 1674 C CA . THR B 1 46 ? 1.246 6.879 18.141 1 98.75 46 THR B CA 1
ATOM 1675 C C . THR B 1 46 ? 2.715 7.164 18.438 1 98.75 46 THR B C 1
ATOM 1677 O O . THR B 1 46 ? 3.414 7.766 17.609 1 98.75 46 THR B O 1
ATOM 1680 N N . LEU B 1 47 ? 3.203 6.672 19.516 1 98.75 47 LEU B N 1
ATOM 1681 C CA . LEU B 1 47 ? 4.586 6.902 19.922 1 98.75 47 LEU B CA 1
ATOM 1682 C C . LEU B 1 47 ? 5.555 6.195 18.969 1 98.75 47 LEU B C 1
ATOM 1684 O O . LEU B 1 47 ? 6.613 6.734 18.641 1 98.75 47 LEU B O 1
ATOM 1688 N N . THR B 1 48 ? 5.211 4.992 18.594 1 98.75 48 THR B N 1
ATOM 1689 C CA . THR B 1 48 ? 6.031 4.25 17.641 1 98.75 48 THR B CA 1
ATOM 1690 C C . THR B 1 48 ? 6.137 4.996 16.328 1 98.75 48 THR B C 1
ATOM 1692 O O . THR B 1 48 ? 7.234 5.164 15.781 1 98.75 48 THR B O 1
ATOM 1695 N N . SER B 1 49 ? 5.027 5.523 15.836 1 98.69 49 SER B N 1
ATOM 1696 C CA . SER B 1 49 ? 5.043 6.27 14.578 1 98.69 49 SER B CA 1
ATOM 1697 C C . SER B 1 49 ? 5.906 7.52 14.688 1 98.69 49 SER B C 1
ATOM 1699 O O . SER B 1 49 ? 6.742 7.781 13.828 1 98.69 49 SER B O 1
ATOM 1701 N N . TRP B 1 50 ? 5.73 8.195 15.789 1 98.88 50 TRP B N 1
ATOM 1702 C CA . TRP B 1 50 ? 6.512 9.414 15.984 1 98.88 50 TRP B CA 1
ATOM 1703 C C . TRP B 1 50 ? 8 9.102 16.016 1 98.88 50 TRP B C 1
ATOM 1705 O O . TRP B 1 50 ? 8.805 9.797 15.391 1 98.88 50 TRP B O 1
ATOM 1715 N N . SER B 1 51 ? 8.352 8.086 16.703 1 98.75 51 SER B N 1
ATOM 1716 C CA . SER B 1 51 ? 9.75 7.703 16.812 1 98.75 51 SER B CA 1
ATO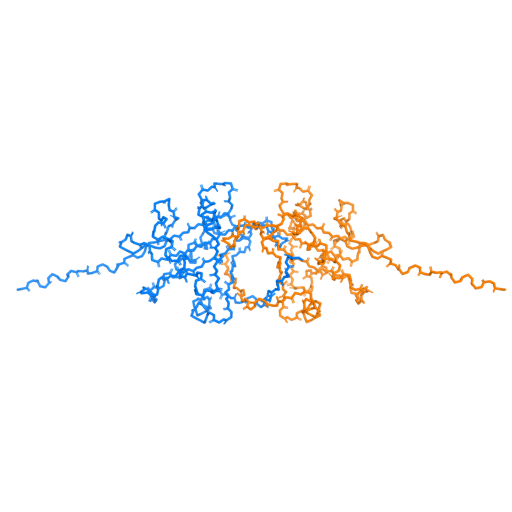M 1717 C C . SER B 1 51 ? 10.328 7.32 15.461 1 98.75 51 SER B C 1
ATOM 1719 O O . SER B 1 51 ? 11.469 7.66 15.141 1 98.75 51 SER B O 1
ATOM 1721 N N . ARG B 1 52 ? 9.586 6.648 14.641 1 98.75 52 ARG B N 1
ATOM 1722 C CA . ARG B 1 52 ? 10.039 6.164 13.336 1 98.75 52 ARG B CA 1
ATOM 1723 C C . ARG B 1 52 ? 10.391 7.324 12.414 1 98.75 52 ARG B C 1
ATOM 1725 O O . ARG B 1 52 ? 11.297 7.211 11.578 1 98.75 52 ARG B O 1
ATOM 1732 N N . PHE B 1 53 ? 9.734 8.453 12.594 1 98.88 53 PHE B N 1
ATOM 1733 C CA . PHE B 1 53 ? 9.953 9.594 11.703 1 98.88 53 PHE B CA 1
ATOM 1734 C C . PHE B 1 53 ? 11.383 10.117 11.844 1 98.88 53 PHE B C 1
ATOM 1736 O O . PHE B 1 53 ? 11.867 10.844 10.977 1 98.88 53 PHE B O 1
ATOM 1743 N N . PHE B 1 54 ? 12.023 9.703 12.93 1 98.75 54 PHE B N 1
ATOM 1744 C CA . PHE B 1 54 ? 13.336 10.289 13.211 1 98.75 54 PHE B CA 1
ATOM 1745 C C . PHE B 1 54 ? 14.414 9.211 13.203 1 98.75 54 PHE B C 1
ATOM 1747 O O . PHE B 1 54 ? 15.57 9.492 13.523 1 98.75 54 PHE B O 1
ATOM 1754 N N . ASP B 1 55 ? 14.07 8.023 12.914 1 98.38 55 ASP B N 1
ATOM 1755 C CA . ASP B 1 55 ? 14.992 6.895 12.805 1 98.38 55 ASP B CA 1
ATOM 1756 C C . ASP B 1 55 ? 15.422 6.672 11.359 1 98.38 55 ASP B C 1
ATOM 1758 O O . ASP B 1 55 ? 14.609 6.289 10.516 1 98.38 55 ASP B O 1
ATOM 1762 N N . GLU B 1 56 ? 16.641 6.898 11.023 1 96.12 56 GLU B N 1
ATOM 1763 C CA . GLU B 1 56 ? 17.172 6.805 9.664 1 96.12 56 GLU B CA 1
ATOM 1764 C C . GLU B 1 56 ? 17 5.395 9.102 1 96.12 56 GLU B C 1
ATOM 1766 O O . GLU B 1 56 ? 17.047 5.195 7.887 1 96.12 56 GLU B O 1
ATOM 1771 N N . LYS B 1 57 ? 16.797 4.434 9.898 1 96.5 57 LYS B N 1
ATOM 1772 C CA . LYS B 1 57 ? 16.641 3.053 9.453 1 96.5 57 LYS B CA 1
ATOM 1773 C C . LYS B 1 57 ? 15.188 2.764 9.062 1 96.5 57 LYS B C 1
ATOM 1775 O O . LYS B 1 57 ? 14.891 1.709 8.5 1 96.5 57 LYS B O 1
ATOM 1780 N N . GLU B 1 58 ? 14.32 3.645 9.461 1 98.06 58 GLU B N 1
ATOM 1781 C CA . GLU B 1 58 ? 12.906 3.508 9.156 1 98.06 58 GLU B CA 1
ATOM 1782 C C . GLU B 1 58 ? 12.523 4.34 7.934 1 98.06 58 GLU B C 1
ATOM 1784 O O . GLU B 1 58 ? 12.812 5.535 7.875 1 98.06 58 GLU B O 1
ATOM 1789 N N . PRO B 1 59 ? 11.844 3.732 7.008 1 97.81 59 PRO B N 1
ATOM 1790 C CA . PRO B 1 59 ? 11.492 4.461 5.789 1 97.81 59 PRO B CA 1
ATOM 1791 C C . PRO B 1 59 ? 10.188 5.25 5.934 1 97.81 59 PRO B C 1
ATOM 1793 O O . PRO B 1 59 ? 9.336 5.211 5.043 1 97.81 59 PRO B O 1
ATOM 1796 N N . MET B 1 60 ? 9.969 5.871 7.035 1 98.75 60 MET B N 1
ATOM 1797 C CA . MET B 1 60 ? 8.766 6.637 7.355 1 98.75 60 MET B CA 1
ATOM 1798 C C . MET B 1 60 ? 9.125 8.078 7.711 1 98.75 60 MET B C 1
ATOM 1800 O O . MET B 1 60 ? 10.109 8.328 8.406 1 98.75 60 MET B O 1
ATOM 1804 N N . PHE B 1 61 ? 8.273 8.977 7.246 1 98.94 61 PHE B N 1
ATOM 1805 C CA . PHE B 1 61 ? 8.586 10.391 7.383 1 98.94 61 PHE B CA 1
ATOM 1806 C C . PHE B 1 61 ? 7.336 11.203 7.695 1 98.94 61 PHE B C 1
ATOM 1808 O O . PHE B 1 61 ? 6.219 10.758 7.406 1 98.94 61 PHE B O 1
ATOM 1815 N N . CYS B 1 62 ? 7.551 12.352 8.266 1 98.94 62 CYS B N 1
ATOM 1816 C CA . CYS B 1 62 ? 6.512 13.328 8.586 1 98.94 62 CYS B CA 1
ATOM 1817 C C . CYS B 1 62 ? 6.965 14.734 8.219 1 98.94 62 CYS B C 1
ATOM 1819 O O . CYS B 1 62 ? 8.078 15.141 8.555 1 98.94 62 CYS B O 1
ATOM 1821 N N . ALA B 1 63 ? 6.156 15.43 7.512 1 98.94 63 ALA B N 1
ATOM 1822 C CA . ALA B 1 63 ? 6.305 16.875 7.367 1 98.94 63 ALA B CA 1
ATOM 1823 C C . ALA B 1 63 ? 5.121 17.609 7.992 1 98.94 63 ALA B C 1
ATOM 1825 O O . ALA B 1 63 ? 4.02 17.062 8.086 1 98.94 63 ALA B O 1
ATOM 1826 N N . VAL B 1 64 ? 5.418 18.859 8.438 1 98.94 64 VAL B N 1
ATOM 1827 C CA . VAL B 1 64 ? 4.367 19.656 9.055 1 98.94 64 VAL B CA 1
ATOM 1828 C C . VAL B 1 64 ? 4.266 21.016 8.352 1 98.94 64 VAL B C 1
ATOM 1830 O O . VAL B 1 64 ? 5.258 21.531 7.836 1 98.94 64 VAL B O 1
ATOM 1833 N N . ALA B 1 65 ? 3.068 21.516 8.273 1 98.81 65 ALA B N 1
ATOM 1834 C CA . ALA B 1 65 ? 2.789 22.906 7.906 1 98.81 65 ALA B CA 1
ATOM 1835 C C . ALA B 1 65 ? 2.695 23.781 9.148 1 98.81 65 ALA B C 1
ATOM 1837 O O . ALA B 1 65 ? 2.035 23.422 10.125 1 98.81 65 ALA B O 1
ATOM 1838 N N . ARG B 1 66 ? 3.361 24.938 9.078 1 98 66 ARG B N 1
ATOM 1839 C CA . ARG B 1 66 ? 3.318 25.906 10.172 1 98 66 ARG B CA 1
ATOM 1840 C C . ARG B 1 66 ? 2.791 27.25 9.688 1 98 66 ARG B C 1
ATOM 1842 O O . ARG B 1 66 ? 3.137 27.703 8.594 1 98 66 ARG B O 1
ATOM 1849 N N . MET B 1 67 ? 1.917 27.719 10.477 1 95.75 67 MET B N 1
ATOM 1850 C CA . MET B 1 67 ? 1.452 29.109 10.336 1 95.75 67 MET B CA 1
ATOM 1851 C C . MET B 1 67 ? 1.716 29.891 11.617 1 95.75 67 MET B C 1
ATOM 1853 O O . MET B 1 67 ? 1.282 29.5 12.695 1 95.75 67 MET B O 1
ATOM 1857 N N . ASN B 1 68 ? 2.459 31 11.492 1 92.19 68 ASN B N 1
ATOM 1858 C CA . ASN B 1 68 ? 2.828 31.797 12.656 1 92.19 68 ASN B CA 1
ATOM 1859 C C . ASN B 1 68 ? 3.473 30.938 13.742 1 92.19 68 ASN B C 1
ATOM 1861 O O . ASN B 1 68 ? 3.105 31.031 14.914 1 92.19 68 ASN B O 1
ATOM 1865 N N . GLY B 1 69 ? 4.258 29.922 13.328 1 92.75 69 GLY B N 1
ATOM 1866 C CA . GLY B 1 69 ? 5.051 29.094 14.227 1 92.75 69 GLY B CA 1
ATOM 1867 C C . GLY B 1 69 ? 4.277 27.906 14.781 1 92.75 69 GLY B C 1
ATOM 1868 O O . GLY B 1 69 ? 4.848 27.062 15.461 1 92.75 69 GLY B O 1
ATOM 1869 N N . LYS B 1 70 ? 3.016 27.859 14.453 1 96.44 70 LYS B N 1
ATOM 1870 C CA . LYS B 1 70 ? 2.174 26.797 14.984 1 96.44 70 LYS B CA 1
ATOM 1871 C C . LYS B 1 70 ? 1.918 25.719 13.922 1 96.44 70 LYS B C 1
ATOM 1873 O O . LYS B 1 70 ? 1.666 26.047 12.758 1 96.44 70 LYS B O 1
ATOM 1878 N N . VAL B 1 71 ? 1.98 24.5 14.375 1 98.56 71 VAL B N 1
ATOM 1879 C CA . VAL B 1 71 ? 1.634 23.406 13.469 1 98.56 71 VAL B CA 1
ATOM 1880 C C . VAL B 1 71 ? 0.143 23.469 13.141 1 98.56 71 VAL B C 1
ATOM 1882 O O . VAL B 1 71 ? -0.696 23.5 14.047 1 98.56 71 VAL B O 1
ATOM 1885 N N . THR B 1 72 ? -0.182 23.453 11.859 1 98.5 72 THR B N 1
ATOM 1886 C CA . THR B 1 72 ? -1.577 23.547 11.445 1 98.5 72 THR B CA 1
ATOM 1887 C C . THR B 1 72 ? -1.951 22.375 10.539 1 98.5 72 THR B C 1
ATOM 1889 O O . THR B 1 72 ? -3.102 22.25 10.117 1 98.5 72 THR B O 1
ATOM 1892 N N . GLY B 1 73 ? -1.013 21.484 10.227 1 98.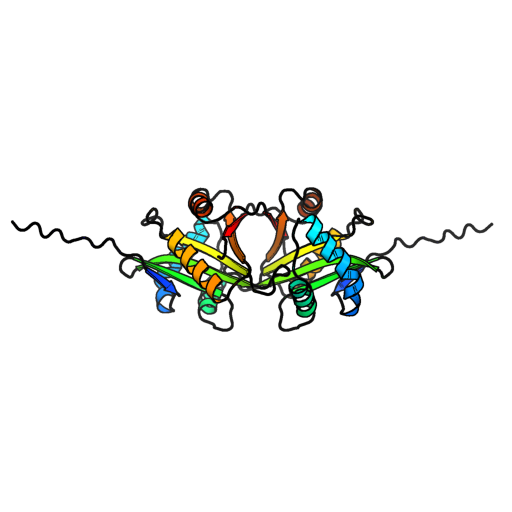81 73 GLY B N 1
ATOM 1893 C CA . GLY B 1 73 ? -1.248 20.312 9.406 1 98.81 73 GLY B CA 1
ATOM 1894 C C . GLY B 1 73 ? -0.035 19.406 9.297 1 98.81 73 GLY B C 1
ATOM 1895 O O . GLY B 1 73 ? 1.059 19.766 9.734 1 98.81 73 GLY B O 1
ATOM 1896 N N . PHE B 1 74 ? -0.289 18.203 8.75 1 98.94 74 PHE B N 1
ATOM 1897 C CA . PHE B 1 74 ? 0.818 17.281 8.57 1 98.94 74 PHE B CA 1
ATOM 1898 C C . PHE B 1 74 ? 0.578 16.375 7.359 1 98.94 74 PHE B C 1
ATOM 1900 O O . PHE B 1 74 ? -0.541 16.312 6.844 1 98.94 74 PHE B O 1
ATOM 1907 N N . VAL B 1 75 ? 1.631 15.742 6.949 1 99 75 VAL B N 1
ATOM 1908 C CA . VAL B 1 75 ? 1.608 14.633 6.004 1 99 75 VAL B CA 1
ATOM 1909 C C . VAL B 1 75 ? 2.596 13.555 6.449 1 99 75 VAL B C 1
ATOM 1911 O O . VAL B 1 75 ? 3.709 13.867 6.879 1 99 75 VAL B O 1
ATOM 1914 N N . HIS B 1 76 ? 2.119 12.367 6.441 1 99 76 HIS B N 1
ATOM 1915 C CA . HIS B 1 76 ? 2.98 11.203 6.633 1 99 76 HIS B CA 1
ATOM 1916 C C . HIS B 1 76 ? 3.176 10.445 5.328 1 99 76 HIS B C 1
ATOM 1918 O O . HIS B 1 76 ? 2.236 10.289 4.543 1 99 76 HIS B O 1
ATOM 1924 N N . TYR B 1 77 ? 4.348 9.93 5.141 1 98.94 77 TYR B N 1
ATOM 1925 C CA . TYR B 1 77 ? 4.617 9.133 3.947 1 98.94 77 TYR B CA 1
ATOM 1926 C C . TYR B 1 77 ? 5.738 8.133 4.203 1 98.94 77 TYR B C 1
ATOM 1928 O O . TYR B 1 77 ? 6.488 8.266 5.172 1 98.94 77 TYR B O 1
ATOM 1936 N N . LEU B 1 78 ? 5.77 7.137 3.396 1 98.94 78 LEU B N 1
ATOM 1937 C CA . LEU B 1 78 ? 6.773 6.082 3.516 1 98.94 78 LEU B CA 1
ATOM 1938 C C . LEU B 1 78 ? 7.133 5.52 2.145 1 98.94 78 LEU B C 1
ATOM 1940 O O . LEU B 1 78 ? 6.512 5.875 1.14 1 98.94 78 LEU B O 1
ATOM 1944 N N . TYR B 1 79 ? 8.172 4.777 2.127 1 98.75 79 TYR B N 1
ATOM 1945 C CA . TYR B 1 79 ? 8.625 4.109 0.913 1 98.75 79 TYR B CA 1
ATOM 1946 C C . TYR B 1 79 ? 8.523 2.596 1.055 1 98.75 79 TYR B C 1
ATOM 1948 O O . TYR B 1 79 ? 8.812 2.045 2.121 1 98.75 79 TYR B O 1
ATOM 1956 N N . HIS B 1 80 ? 8.141 1.937 0.055 1 98.75 80 HIS B N 1
ATOM 1957 C CA . HIS B 1 80 ? 8.148 0.478 0.032 1 98.75 80 HIS B CA 1
ATOM 1958 C C . HIS B 1 80 ? 8.469 -0.049 -1.363 1 98.75 80 HIS B C 1
ATOM 1960 O O . HIS B 1 80 ? 8.352 0.681 -2.35 1 98.75 80 HIS B O 1
ATOM 1966 N N . ARG B 1 81 ? 8.898 -1.292 -1.347 1 98.56 81 ARG B N 1
ATOM 1967 C CA . ARG B 1 81 ? 9.203 -1.94 -2.617 1 98.56 81 ARG B CA 1
ATOM 1968 C C . ARG B 1 81 ? 7.938 -2.211 -3.416 1 98.56 81 ARG B C 1
ATOM 1970 O O . ARG B 1 81 ? 6.828 -2.08 -2.895 1 98.56 81 ARG B O 1
ATOM 1977 N N . SER B 1 82 ? 8.102 -2.473 -4.633 1 98.75 82 SER B N 1
ATOM 1978 C CA . SER B 1 82 ? 7.062 -2.93 -5.547 1 98.75 82 SER B CA 1
ATOM 1979 C C . SER B 1 82 ? 7.633 -3.852 -6.617 1 98.75 82 SER B C 1
ATOM 1981 O O . SER B 1 82 ? 8.766 -3.658 -7.074 1 98.75 82 SER B O 1
ATOM 1983 N N . THR B 1 83 ? 6.875 -4.785 -7.031 1 98.75 83 THR B N 1
ATOM 1984 C CA . THR B 1 83 ? 7.258 -5.621 -8.164 1 98.75 83 THR B CA 1
ATOM 1985 C C . THR B 1 83 ? 7.145 -4.848 -9.469 1 98.75 83 THR B C 1
ATOM 1987 O O . THR B 1 83 ? 7.621 -5.305 -10.516 1 98.75 83 THR B O 1
ATOM 1990 N N . TRP B 1 84 ? 6.559 -3.648 -9.469 1 98.44 84 TRP B N 1
ATOM 1991 C CA . TRP B 1 84 ? 6.254 -2.914 -10.695 1 98.44 84 TRP B CA 1
ATOM 1992 C C . TRP B 1 84 ? 7.352 -1.902 -11.008 1 98.44 84 TRP B C 1
ATOM 1994 O O . TRP B 1 84 ? 7.25 -1.152 -11.984 1 98.44 84 TRP B O 1
ATOM 2004 N N . ALA B 1 85 ? 8.422 -1.849 -10.148 1 98.12 85 ALA B N 1
ATOM 2005 C CA . ALA B 1 85 ? 9.523 -0.913 -10.383 1 98.12 85 ALA B CA 1
ATOM 2006 C C . ALA B 1 85 ? 10.805 -1.389 -9.711 1 98.12 85 ALA B C 1
ATOM 2008 O O . ALA B 1 85 ? 10.758 -2.115 -8.719 1 98.12 85 ALA B O 1
ATOM 2009 N N . GLU B 1 86 ? 11.898 -0.942 -10.281 1 97.44 86 GLU B N 1
ATOM 2010 C CA . GLU B 1 86 ? 13.164 -1.11 -9.57 1 97.44 86 GLU B CA 1
ATOM 2011 C C . GLU B 1 86 ? 13.25 -0.187 -8.359 1 97.44 86 GLU B C 1
ATOM 2013 O O . GLU B 1 86 ? 13.742 -0.585 -7.305 1 97.44 86 GLU B O 1
ATOM 2018 N N . LYS B 1 87 ? 12.727 1.006 -8.594 1 96.94 87 LYS B N 1
ATOM 2019 C CA . LYS B 1 87 ? 12.719 2.01 -7.531 1 96.94 87 LYS B CA 1
ATOM 2020 C C . LYS B 1 87 ? 11.539 1.804 -6.586 1 96.94 87 LYS B C 1
ATOM 2022 O O . LYS B 1 87 ? 10.578 1.111 -6.926 1 96.94 87 LYS B O 1
ATOM 2027 N N . GLU B 1 88 ? 11.609 2.422 -5.473 1 98.25 88 GLU B N 1
ATOM 2028 C CA . GLU B 1 88 ? 10.555 2.314 -4.473 1 98.25 88 GLU B CA 1
ATOM 2029 C C . GLU B 1 88 ? 9.328 3.123 -4.875 1 98.25 88 GLU B C 1
ATOM 2031 O O . GLU B 1 88 ? 9.422 4.039 -5.695 1 98.25 88 GLU B O 1
ATOM 2036 N N . PHE B 1 89 ? 8.227 2.707 -4.328 1 98.75 89 PHE B N 1
ATOM 2037 C CA . PHE B 1 89 ? 7.027 3.531 -4.328 1 98.75 89 PHE B CA 1
ATOM 2038 C C . PHE B 1 89 ? 6.996 4.449 -3.113 1 98.75 89 PHE B C 1
ATOM 2040 O O . PHE B 1 89 ? 7.48 4.082 -2.039 1 98.75 89 PHE B O 1
ATOM 2047 N N . CYS B 1 90 ? 6.52 5.641 -3.307 1 98.94 90 CYS B N 1
ATOM 2048 C CA . CYS B 1 90 ? 6.219 6.559 -2.213 1 98.94 90 CYS B CA 1
ATOM 2049 C C . CYS B 1 90 ? 4.738 6.516 -1.861 1 98.94 90 CYS B C 1
ATOM 2051 O O . CYS B 1 90 ? 3.887 6.809 -2.703 1 98.94 90 CYS B O 1
ATOM 2053 N N . TYR B 1 91 ? 4.453 6.137 -0.682 1 98.94 91 TYR B N 1
ATOM 2054 C CA . TYR B 1 91 ? 3.09 6.055 -0.174 1 98.94 91 TYR B CA 1
ATOM 2055 C C . TYR B 1 91 ? 2.791 7.203 0.783 1 98.94 91 TYR B C 1
ATOM 2057 O O . TYR B 1 91 ? 3.334 7.254 1.889 1 98.94 91 TYR B O 1
ATOM 2065 N N . LEU B 1 92 ? 2.021 8.203 0.298 1 98.94 92 LEU B N 1
ATOM 2066 C CA . LEU B 1 92 ? 1.478 9.242 1.174 1 98.94 92 LEU B CA 1
ATOM 2067 C C . LEU B 1 92 ? 0.337 8.688 2.021 1 98.94 92 LEU B C 1
ATOM 2069 O O . LEU B 1 92 ? -0.806 8.617 1.563 1 98.94 92 LEU B O 1
ATOM 2073 N N . GLU B 1 93 ? 0.582 8.383 3.242 1 98.88 93 GLU B N 1
ATOM 2074 C CA . GLU B 1 93 ? -0.341 7.578 4.035 1 98.88 93 GLU B CA 1
ATOM 2075 C C . GLU B 1 93 ? -1.396 8.445 4.711 1 98.88 93 GLU B C 1
ATOM 2077 O O . GLU B 1 93 ? -2.559 8.055 4.816 1 98.88 93 GLU B O 1
ATOM 2082 N N . ASP B 1 94 ? -0.954 9.602 5.27 1 98.88 94 ASP B N 1
ATOM 2083 C CA . ASP B 1 94 ? -1.871 10.445 6.02 1 98.88 94 ASP B CA 1
ATOM 2084 C C . ASP B 1 94 ? -1.702 11.914 5.633 1 98.88 94 ASP B C 1
ATOM 2086 O O . ASP B 1 94 ? -0.578 12.391 5.457 1 98.88 94 ASP B O 1
ATOM 2090 N N . LEU B 1 95 ? -2.828 12.602 5.574 1 98.88 95 LEU B N 1
ATOM 2091 C CA . LEU B 1 95 ? -2.859 14.039 5.336 1 98.88 95 LEU B CA 1
ATOM 2092 C C . LEU B 1 95 ? -3.945 14.711 6.172 1 98.88 95 LEU B C 1
ATOM 2094 O O . LEU B 1 95 ? -5.09 14.25 6.195 1 98.88 95 LEU B O 1
ATOM 2098 N N . TYR B 1 96 ? -3.545 15.734 6.895 1 98.88 96 TYR B N 1
ATOM 2099 C CA . TYR B 1 96 ? -4.516 16.469 7.703 1 98.88 96 TYR B CA 1
ATOM 2100 C C . TYR B 1 96 ? -4.168 17.953 7.762 1 98.88 96 TYR B C 1
ATOM 2102 O O . TYR B 1 96 ? -2.998 18.312 7.902 1 98.88 96 TYR B O 1
ATOM 2110 N N . VAL B 1 97 ? -5.109 18.766 7.586 1 98.75 97 VAL B N 1
ATOM 2111 C CA . VAL B 1 97 ? -5.023 20.203 7.773 1 98.75 97 VAL B CA 1
ATOM 2112 C C . VAL B 1 97 ? -6.113 20.672 8.734 1 98.75 97 VAL B C 1
ATOM 2114 O O . VAL B 1 97 ? -7.281 20.297 8.594 1 98.75 97 VAL B O 1
ATOM 2117 N N . ASP B 1 98 ? -5.734 21.5 9.664 1 98.38 98 ASP B N 1
ATOM 2118 C CA . ASP B 1 98 ? -6.676 22.062 10.633 1 98.38 98 ASP B CA 1
ATOM 2119 C C . ASP B 1 98 ? -7.859 22.719 9.93 1 98.38 98 ASP B C 1
ATOM 2121 O O . ASP B 1 98 ? -7.676 23.516 9.008 1 98.38 98 ASP B O 1
ATOM 2125 N N . PRO B 1 99 ? -9.062 22.375 10.336 1 97.69 99 PRO B N 1
ATOM 2126 C CA . PRO B 1 99 ? -10.25 22.938 9.68 1 97.69 99 PRO B CA 1
ATOM 2127 C C . PRO B 1 99 ? -10.258 24.469 9.688 1 97.69 99 PRO B C 1
ATOM 2129 O O . PRO B 1 99 ? -10.773 25.094 8.758 1 97.69 99 PRO B O 1
ATOM 2132 N N . SER B 1 100 ? -9.695 25.094 10.648 1 96.19 100 SER B N 1
ATOM 2133 C CA . SER B 1 100 ? -9.773 26.547 10.812 1 96.19 100 SER B CA 1
ATOM 2134 C C . SER B 1 100 ? -8.938 27.266 9.766 1 96.19 100 SER B C 1
ATOM 2136 O O . SER B 1 100 ? -9.086 28.484 9.57 1 96.19 100 SER B O 1
ATOM 2138 N N . VAL B 1 101 ? -8.062 26.594 9.039 1 96 101 VAL B N 1
ATOM 2139 C CA . VAL B 1 101 ? -7.18 27.266 8.094 1 96 101 VAL B CA 1
ATOM 2140 C C . VAL B 1 101 ? -7.324 26.641 6.711 1 96 101 VAL B C 1
ATOM 2142 O O . VAL B 1 101 ? -6.461 26.812 5.848 1 96 101 VAL B O 1
ATOM 2145 N N . ARG B 1 102 ? -8.336 25.844 6.523 1 94.69 102 ARG B N 1
ATOM 2146 C CA . ARG B 1 102 ? -8.539 25.219 5.223 1 94.69 102 ARG B CA 1
ATOM 2147 C C . ARG B 1 102 ? -8.992 26.25 4.188 1 94.69 102 ARG B C 1
ATOM 2149 O O . ARG B 1 102 ? -9.453 27.344 4.543 1 94.69 102 ARG B O 1
ATOM 2156 N N . GLY B 1 103 ? -8.766 25.938 2.955 1 92.31 103 GLY B N 1
ATOM 2157 C CA . GLY B 1 103 ? -9.078 26.844 1.869 1 92.31 103 GLY B CA 1
ATOM 2158 C C . GLY B 1 103 ? -7.902 27.719 1.471 1 92.31 103 GLY B C 1
ATOM 2159 O O . GLY B 1 103 ? -8.055 28.656 0.688 1 92.31 103 GLY B O 1
ATOM 2160 N N . GLN B 1 104 ? -6.773 27.406 1.995 1 94.12 104 GLN B N 1
ATOM 2161 C CA . GLN B 1 104 ? -5.578 28.203 1.733 1 94.12 104 GLN B CA 1
ATOM 2162 C C . GLN B 1 104 ? -4.516 27.375 1.009 1 94.12 104 GLN B C 1
ATOM 2164 O O . GLN B 1 104 ? -3.332 27.719 1.038 1 94.12 104 GLN B O 1
ATOM 2169 N N . HIS B 1 105 ? -4.828 26.234 0.478 1 96.12 105 HIS B N 1
ATOM 2170 C CA . HIS B 1 105 ? -4.008 25.359 -0.359 1 96.12 105 HIS B CA 1
ATOM 2171 C C . HIS B 1 105 ? -2.895 24.703 0.453 1 96.12 105 HIS B C 1
ATOM 2173 O O . HIS B 1 105 ? -1.856 24.328 -0.098 1 96.12 105 HIS B O 1
ATOM 2179 N N . ILE B 1 106 ? -3.064 24.625 1.748 1 97.94 106 ILE B N 1
ATOM 2180 C CA . ILE B 1 106 ? -2.066 24 2.613 1 97.94 106 ILE B CA 1
ATOM 2181 C C . ILE B 1 106 ? -1.948 22.516 2.285 1 97.94 106 ILE B C 1
ATOM 2183 O O . ILE B 1 106 ? -0.843 21.969 2.221 1 97.94 106 ILE B O 1
ATOM 2187 N N . GLY B 1 107 ? -3.094 21.828 2.092 1 98.56 107 GLY B N 1
ATOM 2188 C CA . GLY B 1 107 ? -3.07 20.438 1.695 1 98.56 107 GLY B CA 1
ATOM 2189 C C . GLY B 1 107 ? -2.271 20.188 0.43 1 98.56 107 GLY B C 1
ATOM 2190 O O . GLY B 1 107 ? -1.473 19.25 0.367 1 98.56 107 GLY B O 1
ATOM 2191 N N . LYS B 1 108 ? -2.516 21.016 -0.506 1 98.44 108 LYS B N 1
ATOM 2192 C CA . LYS B 1 108 ? -1.772 20.906 -1.759 1 98.44 108 LYS B CA 1
ATOM 2193 C C . LYS B 1 108 ? -0.275 21.078 -1.525 1 98.44 108 LYS B C 1
ATOM 2195 O O . LYS B 1 108 ? 0.537 20.359 -2.104 1 98.44 108 LYS B O 1
ATOM 2200 N N . GLN B 1 109 ? 0.109 22 -0.733 1 98.5 109 GLN B N 1
ATOM 2201 C CA . GLN B 1 109 ? 1.516 22.25 -0.434 1 98.5 109 GLN B CA 1
ATOM 2202 C C . GLN B 1 109 ? 2.154 21.047 0.249 1 98.5 109 GLN B C 1
ATOM 2204 O O . GLN B 1 109 ? 3.303 20.688 -0.036 1 98.5 109 GLN B O 1
ATOM 2209 N N . LEU B 1 110 ? 1.425 20.438 1.143 1 98.88 110 LEU B N 1
ATOM 2210 C CA . LEU B 1 110 ? 1.914 19.234 1.818 1 98.88 110 LEU B CA 1
ATOM 2211 C C . LEU B 1 110 ? 2.111 18.094 0.828 1 98.88 110 LEU B C 1
ATOM 2213 O O . LEU B 1 110 ? 3.135 17.406 0.864 1 98.88 110 LEU B O 1
ATOM 2217 N N . ILE B 1 111 ? 1.188 17.906 -0.072 1 98.94 111 ILE B N 1
ATOM 2218 C CA . ILE B 1 111 ? 1.298 16.875 -1.091 1 98.94 111 ILE B CA 1
ATOM 2219 C C . ILE B 1 111 ? 2.482 17.172 -2.008 1 98.94 111 ILE B C 1
ATOM 2221 O O . ILE B 1 111 ? 3.25 16.266 -2.354 1 98.94 111 ILE B O 1
ATOM 2225 N N . GLU B 1 112 ? 2.65 18.406 -2.404 1 98.75 112 GLU B N 1
ATOM 2226 C CA . GLU B 1 112 ? 3.754 18.797 -3.271 1 98.75 112 GLU B CA 1
ATOM 2227 C C . GLU B 1 112 ? 5.102 18.594 -2.584 1 98.75 112 GLU B C 1
ATOM 2229 O O . GLU B 1 112 ? 6.09 18.25 -3.238 1 98.75 112 GLU B O 1
ATOM 2234 N N . PHE B 1 113 ? 5.156 18.828 -1.334 1 98.88 113 PHE B N 1
ATOM 2235 C CA . PHE B 1 113 ? 6.367 18.5 -0.586 1 98.88 113 PHE B CA 1
ATOM 2236 C C . PHE B 1 113 ? 6.73 17.031 -0.741 1 98.88 113 PHE B C 1
ATOM 2238 O O . PHE B 1 113 ? 7.883 16.703 -1.026 1 98.88 113 PHE B O 1
ATOM 2245 N N . VAL B 1 114 ? 5.746 16.156 -0.578 1 98.94 114 VAL B N 1
ATOM 2246 C CA . VAL B 1 114 ? 5.98 14.719 -0.708 1 98.94 114 VAL B CA 1
ATOM 2247 C C . VAL B 1 114 ? 6.395 14.391 -2.141 1 98.94 114 VAL B C 1
ATOM 2249 O O . VAL B 1 114 ? 7.266 13.547 -2.365 1 98.94 114 VAL B O 1
ATOM 2252 N N . GLN B 1 115 ? 5.746 15.07 -3.068 1 98.88 115 GLN B N 1
ATOM 2253 C CA . GLN B 1 115 ? 6.129 14.875 -4.461 1 98.88 115 GLN B CA 1
ATOM 2254 C C . GLN B 1 115 ? 7.605 15.195 -4.676 1 98.88 115 GLN B C 1
ATOM 2256 O O . GLN B 1 115 ? 8.32 14.453 -5.355 1 98.88 115 GLN B O 1
ATOM 2261 N N . GLN B 1 116 ? 8.047 16.266 -4.145 1 98.69 116 GLN B N 1
ATOM 2262 C CA . GLN B 1 116 ? 9.445 16.656 -4.266 1 98.69 116 GLN B CA 1
ATOM 2263 C C . GLN B 1 116 ? 10.359 15.609 -3.641 1 98.69 116 GLN B C 1
ATOM 2265 O O . GLN B 1 116 ? 11.422 15.297 -4.191 1 98.69 116 GLN B O 1
ATOM 2270 N N . GLN B 1 117 ? 9.992 15.062 -2.521 1 98.62 117 GLN B N 1
ATOM 2271 C CA . GLN B 1 117 ? 10.773 14.008 -1.895 1 98.62 117 GLN B CA 1
ATOM 2272 C C . GLN B 1 117 ? 10.828 12.766 -2.779 1 98.62 117 GLN B C 1
ATOM 2274 O O . GLN B 1 117 ? 11.883 12.141 -2.918 1 98.62 117 GLN B O 1
ATOM 2279 N N . ALA B 1 118 ? 9.719 12.406 -3.354 1 98.69 118 ALA B N 1
ATOM 2280 C CA . ALA B 1 118 ? 9.633 11.219 -4.203 1 98.69 118 ALA B CA 1
ATOM 2281 C C . ALA B 1 118 ? 10.477 11.383 -5.465 1 98.69 118 ALA B C 1
ATOM 2283 O O . ALA B 1 118 ? 11.031 10.414 -5.977 1 98.69 118 ALA B O 1
ATOM 2284 N N . LEU B 1 119 ? 10.539 12.594 -5.98 1 98.31 119 LEU B N 1
ATOM 2285 C CA . LEU B 1 119 ? 11.336 12.883 -7.168 1 98.31 119 LEU B CA 1
ATOM 2286 C C . LEU B 1 119 ? 12.828 12.836 -6.844 1 98.31 119 LEU B C 1
ATOM 2288 O O . LEU B 1 119 ? 13.625 12.391 -7.668 1 98.31 119 LEU B O 1
ATOM 2292 N N . ALA B 1 120 ? 13.203 13.172 -5.672 1 97.56 120 ALA B N 1
ATOM 2293 C CA . ALA B 1 120 ? 14.602 13.227 -5.254 1 97.56 120 ALA B CA 1
ATOM 2294 C C . ALA B 1 120 ? 15.148 11.828 -4.969 1 97.56 120 ALA B C 1
ATOM 2296 O O . ALA B 1 120 ? 16.344 11.578 -5.125 1 97.56 120 ALA B O 1
ATOM 2297 N N . ARG B 1 121 ? 14.461 10.82 -4.539 1 94.06 121 ARG B N 1
ATOM 2298 C CA . ARG B 1 121 ? 14.766 9.414 -4.281 1 94.06 121 ARG B CA 1
ATOM 2299 C C . ARG B 1 121 ? 14.391 8.547 -5.477 1 94.06 121 ARG B C 1
ATOM 2301 O O . ARG B 1 121 ? 14.695 7.352 -5.504 1 94.06 121 ARG B O 1
ATOM 2308 N N . PRO B 1 122 ? 14.156 9.172 -6.48 1 91.62 122 PRO B N 1
ATOM 2309 C CA . PRO B 1 122 ? 13.234 8.969 -7.602 1 91.62 122 PRO B CA 1
ATOM 2310 C C . PRO B 1 122 ? 12.391 7.707 -7.457 1 91.62 122 PRO B C 1
ATOM 2312 O O . PRO B 1 122 ? 12.789 6.637 -7.926 1 91.62 122 PRO B O 1
ATOM 2315 N N . CYS B 1 123 ? 11.312 7.816 -7.074 1 97.44 123 CYS B N 1
ATOM 2316 C CA . CYS B 1 123 ? 10.328 6.758 -6.859 1 97.44 123 CYS B CA 1
ATOM 2317 C C . CYS B 1 123 ? 9.625 6.398 -8.156 1 97.44 123 CYS B C 1
ATOM 2319 O O . CYS B 1 123 ? 9.5 7.234 -9.055 1 97.44 123 CYS B O 1
ATOM 2321 N N . GLY B 1 124 ? 9.219 5.18 -8.227 1 97.56 124 GLY B N 1
ATOM 2322 C CA . GLY B 1 124 ? 8.477 4.727 -9.391 1 97.56 124 GLY B CA 1
ATOM 2323 C C . GLY B 1 124 ? 7.043 5.211 -9.406 1 97.56 124 GLY B C 1
ATOM 2324 O O . GLY B 1 124 ? 6.406 5.246 -10.461 1 97.56 124 GLY B O 1
ATOM 2325 N N . ARG B 1 125 ? 6.543 5.562 -8.234 1 98.44 125 ARG B N 1
ATOM 2326 C CA . ARG B 1 125 ? 5.148 5.969 -8.078 1 98.44 125 ARG B CA 1
ATOM 2327 C C . ARG B 1 125 ? 4.949 6.754 -6.789 1 98.44 125 ARG B C 1
ATOM 2329 O O . ARG B 1 125 ? 5.602 6.48 -5.781 1 98.44 125 ARG B O 1
ATOM 2336 N N . LEU B 1 126 ? 4.129 7.75 -6.832 1 98.94 126 LEU B N 1
ATOM 2337 C CA . LEU B 1 126 ? 3.549 8.422 -5.676 1 98.94 126 LEU B CA 1
ATOM 2338 C C . LEU B 1 126 ? 2.037 8.227 -5.637 1 98.94 126 LEU B C 1
ATOM 2340 O O . LEU B 1 126 ? 1.332 8.602 -6.578 1 98.94 126 LEU B O 1
ATOM 2344 N N . TYR B 1 127 ? 1.565 7.637 -4.535 1 98.94 127 TYR B N 1
ATOM 2345 C CA . TYR B 1 127 ? 0.138 7.344 -4.469 1 98.94 127 TYR B CA 1
ATOM 2346 C C . TYR B 1 127 ? -0.377 7.473 -3.039 1 98.94 127 TYR B C 1
ATOM 2348 O O . TYR B 1 127 ? 0.41 7.551 -2.092 1 98.94 127 TYR B O 1
ATOM 2356 N N . TRP B 1 128 ? -1.674 7.605 -2.891 1 98.94 128 TRP B N 1
ATOM 2357 C CA . TRP B 1 128 ? -2.334 7.594 -1.59 1 98.94 128 TRP B CA 1
ATOM 2358 C C . TRP B 1 128 ? -3.768 7.094 -1.711 1 98.94 128 TRP B C 1
ATOM 2360 O O . TRP B 1 128 ? -4.242 6.812 -2.814 1 98.94 128 TRP B O 1
ATOM 2370 N N . HIS B 1 129 ? -4.344 6.918 -0.55 1 98.75 129 HIS B N 1
ATOM 2371 C CA . HIS B 1 129 ? -5.738 6.508 -0.447 1 98.75 129 HIS B CA 1
ATOM 2372 C C . HIS B 1 129 ? -6.547 7.504 0.376 1 98.75 129 HIS B C 1
ATOM 2374 O O . HIS B 1 129 ? -5.992 8.203 1.227 1 98.75 129 HIS B O 1
ATOM 2380 N N . THR B 1 130 ? -7.781 7.543 0.097 1 98.5 130 THR B N 1
ATOM 2381 C CA . THR B 1 130 ? -8.773 8.195 0.942 1 98.5 130 THR B CA 1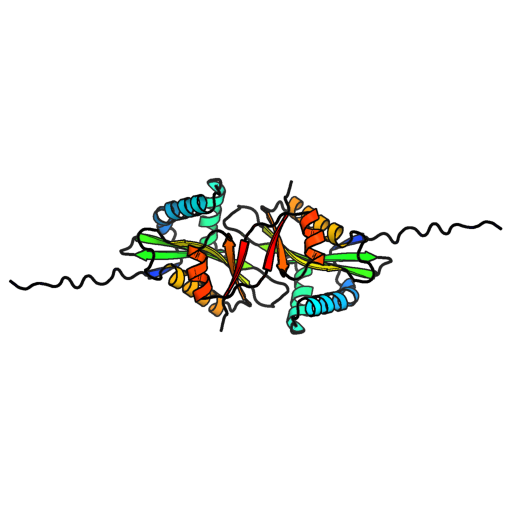
ATOM 2382 C C . THR B 1 130 ? -10.078 7.406 0.962 1 98.5 130 THR B C 1
ATOM 2384 O O . THR B 1 130 ? -10.312 6.559 0.095 1 98.5 130 THR B O 1
ATOM 2387 N N . HIS B 1 131 ? -10.844 7.633 1.95 1 98 131 HIS B N 1
ATOM 2388 C CA . HIS B 1 131 ? -12.141 6.965 2.002 1 98 131 HIS B CA 1
ATOM 2389 C C . HIS B 1 131 ? -13.117 7.578 1.006 1 98 131 HIS B C 1
ATOM 2391 O O . HIS B 1 131 ? -13.078 8.789 0.754 1 98 131 HIS B O 1
ATOM 2397 N N . LYS B 1 132 ? -14.039 6.844 0.475 1 97.12 132 LYS B N 1
ATOM 2398 C CA . LYS B 1 132 ? -14.992 7.297 -0.533 1 97.12 132 LYS B CA 1
ATOM 2399 C C . LYS B 1 132 ? -15.867 8.422 0.005 1 97.12 132 LYS B C 1
ATOM 2401 O O . LYS B 1 132 ? -16.406 9.219 -0.766 1 97.12 132 LYS B O 1
ATOM 2406 N N . ASP B 1 133 ? -16 8.578 1.349 1 97.25 133 ASP B N 1
ATOM 2407 C CA . ASP B 1 133 ? -16.844 9.602 1.951 1 97.25 133 ASP B CA 1
ATOM 2408 C C . ASP B 1 133 ? -16.078 10.906 2.156 1 97.25 133 ASP B C 1
ATOM 2410 O O . ASP B 1 133 ? -16.672 11.93 2.516 1 97.25 133 ASP B O 1
ATOM 2414 N N . ASN B 1 134 ? -14.773 10.891 2.012 1 97.62 134 ASN B N 1
ATOM 2415 C CA . ASN B 1 134 ? -13.961 12.086 2.18 1 97.62 134 ASN B CA 1
ATOM 2416 C C . ASN B 1 134 ? -14.047 13.008 0.964 1 97.62 134 ASN B C 1
ATOM 2418 O O . ASN B 1 134 ? -13.047 13.266 0.299 1 97.62 134 ASN B O 1
ATOM 2422 N N . THR B 1 135 ? -15.188 13.578 0.708 1 97.19 135 THR B N 1
ATOM 2423 C CA . THR B 1 135 ? -15.469 14.359 -0.496 1 97.19 135 THR B CA 1
ATOM 2424 C C . THR B 1 135 ? -14.609 15.617 -0.535 1 97.19 135 THR B C 1
ATOM 2426 O O . THR B 1 135 ? -14.18 16.047 -1.606 1 97.19 135 THR B O 1
ATOM 2429 N N . ARG B 1 136 ? -14.414 16.188 0.62 1 95.62 136 ARG B N 1
ATOM 2430 C CA . ARG B 1 136 ? -13.578 17.391 0.659 1 95.62 136 ARG B CA 1
ATOM 2431 C C . ARG B 1 136 ? -12.148 17.062 0.214 1 95.62 136 ARG B C 1
ATOM 2433 O O . ARG B 1 136 ? -11.57 17.797 -0.595 1 95.62 136 ARG B O 1
ATOM 2440 N N . GLY B 1 137 ? -11.547 15.953 0.822 1 97.75 137 GLY B N 1
ATOM 2441 C CA . GLY B 1 137 ? -10.234 15.523 0.378 1 97.75 137 GLY B CA 1
ATOM 2442 C C . GLY B 1 137 ? -10.18 15.203 -1.104 1 97.75 137 GLY B C 1
ATOM 2443 O O . GLY B 1 137 ? -9.211 15.555 -1.786 1 97.75 137 GLY B O 1
ATOM 2444 N N . GLN B 1 138 ? -11.219 14.617 -1.582 1 98.44 138 GLN B N 1
ATOM 2445 C CA . GLN B 1 138 ? -11.258 14.219 -2.986 1 98.44 138 GLN B CA 1
ATOM 2446 C C . GLN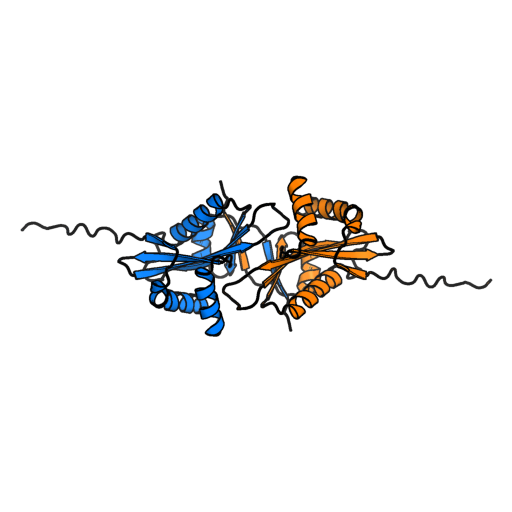 B 1 138 ? -11.219 15.438 -3.902 1 98.44 138 GLN B C 1
ATOM 2448 O O . GLN B 1 138 ? -10.641 15.383 -4.992 1 98.44 138 GLN B O 1
ATOM 2453 N N . ARG B 1 139 ? -11.828 16.531 -3.521 1 97.88 139 ARG B N 1
ATOM 2454 C CA . ARG B 1 139 ? -11.758 17.75 -4.32 1 97.88 139 ARG B CA 1
ATOM 2455 C C . ARG B 1 139 ? -10.312 18.188 -4.512 1 97.88 139 ARG B C 1
ATOM 2457 O O . ARG B 1 139 ? -9.914 18.562 -5.613 1 97.88 139 ARG B O 1
ATOM 2464 N N . LEU B 1 140 ? -9.578 18.203 -3.439 1 98.25 140 LEU B N 1
ATOM 2465 C CA . LEU B 1 140 ? -8.156 18.5 -3.508 1 98.25 140 LEU B CA 1
ATOM 2466 C C . LEU B 1 140 ? -7.426 17.5 -4.395 1 98.25 140 LEU B C 1
ATOM 2468 O O . LEU B 1 140 ? -6.648 17.891 -5.27 1 98.25 140 LEU B O 1
ATOM 2472 N N . TYR B 1 141 ? -7.684 16.219 -4.184 1 98.75 141 TYR B N 1
ATOM 2473 C CA . TYR B 1 141 ? -6.945 15.164 -4.859 1 98.75 141 TYR B CA 1
ATOM 2474 C C . TYR B 1 141 ? -7.25 15.148 -6.352 1 98.75 141 TYR B C 1
ATOM 2476 O O . TYR B 1 141 ? -6.363 14.906 -7.172 1 98.75 141 TYR B O 1
ATOM 2484 N N . ASP B 1 142 ? -8.508 15.414 -6.707 1 98.56 142 ASP B N 1
ATOM 2485 C CA . ASP B 1 142 ? -8.898 15.5 -8.109 1 98.56 142 ASP B CA 1
ATOM 2486 C C . ASP B 1 142 ? -8.141 16.609 -8.82 1 98.56 142 ASP B C 1
ATOM 2488 O O . ASP B 1 142 ? -7.98 16.578 -10.047 1 98.56 142 ASP B O 1
ATOM 2492 N N . TRP B 1 143 ? -7.727 17.562 -8.062 1 98.19 143 TRP B N 1
ATOM 2493 C CA . TRP B 1 143 ? -6.984 18.703 -8.594 1 98.19 143 TRP B CA 1
ATOM 2494 C C . TRP B 1 143 ? -5.547 18.312 -8.922 1 98.19 143 TRP B C 1
ATOM 2496 O O . TRP B 1 143 ? -5 18.734 -9.938 1 98.19 143 TRP B O 1
ATOM 2506 N N . VAL B 1 144 ? -4.906 17.406 -8.203 1 98.25 144 VAL B N 1
ATOM 2507 C CA . VAL B 1 144 ? -3.453 17.297 -8.289 1 98.25 144 VAL B CA 1
ATOM 2508 C C . VAL B 1 144 ? -3.07 15.883 -8.719 1 98.25 144 VAL B C 1
ATOM 2510 O O . VAL B 1 144 ? -1.897 15.602 -8.984 1 98.25 144 VAL B O 1
ATOM 2513 N N . ALA B 1 145 ? -3.988 14.961 -8.789 1 98.75 145 ALA B N 1
ATOM 2514 C CA . ALA B 1 145 ? -3.738 13.555 -9.07 1 98.75 145 ALA B CA 1
ATOM 2515 C C . ALA B 1 145 ? -4.91 12.922 -9.82 1 98.75 145 ALA B C 1
ATOM 2517 O O . ALA B 1 145 ? -5.859 13.617 -10.195 1 98.75 145 ALA B O 1
ATOM 2518 N N . ASN B 1 146 ? -4.789 11.625 -10.133 1 98.69 146 ASN B N 1
ATOM 2519 C CA . ASN B 1 146 ? -5.832 10.883 -10.828 1 98.69 146 ASN B CA 1
ATOM 2520 C C . ASN B 1 146 ? -6.242 9.633 -10.047 1 98.69 146 ASN B C 1
ATOM 2522 O O . ASN B 1 146 ? -5.398 8.961 -9.461 1 98.69 146 ASN B O 1
ATOM 2526 N N . LYS B 1 147 ? -7.496 9.375 -10.086 1 98.44 147 LYS B N 1
ATOM 2527 C CA . LYS B 1 147 ? -7.953 8.094 -9.562 1 98.44 147 LYS B CA 1
ATOM 2528 C C . LYS B 1 147 ? -7.398 6.934 -10.383 1 98.44 147 LYS B C 1
ATOM 2530 O O . LYS B 1 147 ? -7.441 6.961 -11.617 1 98.44 147 LYS B O 1
ATOM 2535 N N . SER B 1 148 ? -6.945 5.898 -9.688 1 97.94 148 SER B N 1
ATOM 2536 C CA . SER B 1 148 ? -6.301 4.789 -10.383 1 97.94 148 SER B CA 1
ATOM 2537 C C . SER B 1 148 ? -7.332 3.787 -10.898 1 97.94 148 SER B C 1
ATOM 2539 O O . SER B 1 148 ? -7.047 3.01 -11.805 1 97.94 148 SER B O 1
ATOM 2541 N N . GLY B 1 149 ? -8.516 3.748 -10.258 1 97.56 149 GLY B N 1
ATOM 2542 C CA . GLY B 1 149 ? -9.516 2.725 -10.539 1 97.56 149 GLY B CA 1
ATOM 2543 C C . GLY B 1 149 ? -9.344 1.479 -9.688 1 97.56 149 GLY B C 1
ATOM 2544 O O . GLY B 1 149 ? -10.094 0.517 -9.828 1 97.56 149 GLY B O 1
ATOM 2545 N N . ALA B 1 150 ? -8.422 1.475 -8.797 1 97.94 150 ALA B N 1
ATOM 2546 C CA . ALA B 1 150 ? -8.156 0.308 -7.957 1 97.94 150 ALA B CA 1
ATOM 2547 C C . ALA B 1 150 ? -9.18 0.199 -6.828 1 97.94 150 ALA B C 1
ATOM 2549 O O . ALA B 1 150 ? -9.664 1.213 -6.316 1 97.94 150 ALA B O 1
ATOM 2550 N N . ILE B 1 151 ? -9.508 -1 -6.496 1 98.19 151 ILE B N 1
ATOM 2551 C CA . ILE B 1 151 ? -10.32 -1.359 -5.344 1 98.19 151 ILE B CA 1
ATOM 2552 C C . ILE B 1 151 ? -9.461 -2.072 -4.305 1 98.19 151 ILE B C 1
ATOM 2554 O O . ILE B 1 151 ? -8.719 -3 -4.633 1 98.19 151 ILE B O 1
ATOM 2558 N N . GLU B 1 152 ? -9.594 -1.603 -3.08 1 98.75 152 GLU B N 1
ATOM 2559 C CA . GLU B 1 152 ? -8.812 -2.223 -2.016 1 98.75 152 GLU B CA 1
ATOM 2560 C C . GLU B 1 152 ? -9.625 -3.277 -1.274 1 98.75 152 GLU B C 1
ATOM 2562 O O . GLU B 1 152 ? -10.789 -3.055 -0.949 1 98.75 152 GLU B O 1
ATOM 2567 N N . TYR B 1 153 ? -9.031 -4.434 -1.014 1 98.88 153 TYR B N 1
ATOM 2568 C CA . TYR B 1 153 ? -9.57 -5.48 -0.158 1 98.88 153 TYR B CA 1
ATOM 2569 C C . TYR B 1 153 ? -8.711 -5.676 1.082 1 98.88 153 TYR B C 1
ATOM 2571 O O . TYR B 1 153 ? -7.48 -5.582 1.012 1 98.88 153 TYR B O 1
ATOM 2579 N N . ILE B 1 154 ? -9.328 -5.91 2.186 1 98.81 154 ILE B N 1
ATOM 2580 C CA . ILE B 1 154 ? -8.664 -6.238 3.441 1 98.81 154 ILE B CA 1
ATOM 2581 C C . ILE B 1 154 ? -9.141 -7.602 3.936 1 98.81 154 ILE B C 1
ATOM 2583 O O . ILE B 1 154 ? -10.344 -7.879 3.957 1 98.81 154 ILE B O 1
ATOM 2587 N N . MET B 1 155 ? -8.25 -8.445 4.277 1 98.75 155 MET B N 1
ATOM 2588 C CA . MET B 1 155 ? -8.555 -9.742 4.875 1 98.75 155 MET B CA 1
ATOM 2589 C C . MET B 1 155 ? -8.195 -9.75 6.359 1 98.75 155 MET B C 1
ATOM 2591 O O . MET B 1 155 ? -7.066 -9.422 6.73 1 98.75 155 MET B O 1
ATOM 2595 N N . PRO B 1 156 ? -9.102 -10.141 7.199 1 96.38 156 PRO B N 1
ATOM 2596 C CA . PRO B 1 156 ? -8.812 -10.188 8.633 1 96.38 156 PRO B CA 1
ATOM 2597 C C . PRO B 1 156 ? -7.664 -11.141 8.977 1 96.38 156 PRO B C 1
ATOM 2599 O O . PRO B 1 156 ? -7.527 -12.195 8.352 1 96.38 156 PRO B O 1
ATOM 2602 N N . LEU B 1 157 ? -6.883 -10.703 9.875 1 96.38 157 LEU B N 1
ATOM 2603 C CA . LEU B 1 157 ? -5.805 -11.523 10.414 1 96.38 157 LEU B CA 1
ATOM 2604 C C . LEU B 1 157 ? -6.164 -12.047 11.797 1 96.38 157 LEU B C 1
ATOM 2606 O O . LEU B 1 157 ? -6.074 -11.312 12.781 1 96.38 157 LEU B O 1
ATOM 2610 N N . LYS B 1 158 ? -6.992 -12.984 11.984 1 83.25 158 LYS B N 1
ATOM 2611 C CA . LYS B 1 158 ? -7.363 -13.648 13.227 1 83.25 158 LYS B CA 1
ATOM 2612 C C . LYS B 1 158 ? -7.484 -15.156 13.031 1 83.25 158 LYS B C 1
ATOM 2614 O O . LYS B 1 158 ? -7.746 -15.625 11.922 1 83.25 158 LYS B O 1
#

Radius of gyration: 23.05 Å; Cα contacts (8 Å, |Δi|>4): 545; chains: 2; bounding box: 34×117×43 Å

Secondary structure (DSSP, 8-state):
------------EEEEE--GGGHHHHHHHHHHHHHHTT----HHHHHHHHHHTT-TTS-EEEEEEEETTEEEEEEEEEEE--TT-SSPEEEEEEEEE-GGGTTSSHHHHHHHHHHHHHHHTT-SEEEEEEETT-HHHHHHHHHH-EEEEEEEEEE---/------------EEEEE--GGGHHHHHHHHHHHHHHTT----HHHHHHHHHHTT-TTS-EEEEEEEETTEEEEEEEEEEE--TT-SSPEEEEEEEEE-GGGTTSSHHHHHHHHHHHHHHHTT-SEEEEEEETT-HHHHHHHHHH-EEEEEEEEEE---